Protein AF-M1Z2T7-F1 (afdb_monomer_lite)

Sequence (314 aa):
MTTQFADHNGIYLYGMTDPEDLRRYIQQKYAEAEIQYAYEHLLEGAKALAKQEKIPPIQALWKILDRAYEEKAPPLTCQKGCAHCCHTGVMITELEWEEMVNAARRKGIDLNDIIERAGKSMHKVEKTLESGVDPDKVDWYTMVINQPCPFLEEDQSCAVHENRPLDCRTMVAFREVCDSKKLEHAQRGAVIEEAVAPTVIARLQYEQTPKFKRRKFTGSQKLRLIQHWLLVWRQKQKKKEKVIADCASPNRSPHHAPRRHTDFTQDHRTAGPSRRESRGGRSGGRGRTCGRLRHRPGSLLRRLSCAPAARLRT

Foldseek 3Di:
DPPFDQPPLSFKTFQDPDVVVLLVSLPVVDDPVRLVVLLVCLLVQLVVQCVVVVHQSVLSSLVVLVVCCVVPPPDAPDDFLLQQVQQWWDWAFPLLLVVLVVLCVVVVHDVVQLCVLCVVVLVQVVVVVVVVDDPVPDPRGVSRGRRGHSQQDPSRGGVRVSSDGLSVSQFGHHDPCSPPNDSSGGIGGDDSNSVSVQLSSLVSVLVVDPPVCNVVRPSHTDIDTPSVVSVVVVVVVVVVVVVVVVVPDPDDDPPDDDDDDPDDDDDDDDDDDDDDDYDDDYDDDDDDDDDDDDDDDDDDDDDDDDDDDDDDDD

InterPro domains:
  IPR005358 Putative zinc- or iron-chelating domain containing protein [PF03692] (78-173)

pLDDT: mean 74.53, std 23.78, range [24.77, 98.25]

Radius of gyration: 29.35 Å; chains: 1; bounding box: 62×78×85 Å

Structure (mmCIF, N/CA/C/O backbone):
data_AF-M1Z2T7-F1
#
_entry.id   AF-M1Z2T7-F1
#
loop_
_atom_site.group_PDB
_atom_site.id
_atom_site.type_symbol
_atom_site.label_atom_id
_atom_site.label_alt_id
_atom_site.label_comp_id
_atom_site.label_asym_id
_atom_site.label_entity_id
_atom_site.label_seq_id
_atom_site.pdbx_PDB_ins_code
_atom_site.Cartn_x
_atom_site.Cartn_y
_atom_site.Cartn_z
_atom_site.occupancy
_atom_site.B_iso_or_equiv
_atom_site.auth_seq_id
_atom_site.auth_comp_id
_atom_site.auth_asym_id
_atom_site.auth_atom_id
_atom_site.pdbx_PDB_model_num
ATOM 1 N N . MET A 1 1 ? 27.223 -4.140 5.881 1.00 32.03 1 MET A N 1
ATOM 2 C CA . MET A 1 1 ? 27.117 -4.418 4.435 1.00 32.03 1 MET A CA 1
ATOM 3 C C . MET A 1 1 ? 26.191 -5.609 4.289 1.00 32.03 1 MET A C 1
ATOM 5 O O . MET A 1 1 ? 26.643 -6.737 4.412 1.00 32.03 1 MET A O 1
ATOM 9 N N . THR A 1 2 ? 24.887 -5.366 4.185 1.00 41.25 2 THR A N 1
ATOM 10 C CA . THR A 1 2 ? 23.888 -6.432 4.046 1.00 41.25 2 THR A CA 1
ATOM 11 C C . THR A 1 2 ? 23.870 -6.827 2.576 1.00 41.25 2 THR A C 1
ATOM 13 O O . THR A 1 2 ? 23.519 -6.013 1.726 1.00 41.25 2 THR A O 1
ATOM 16 N N . THR A 1 3 ? 24.357 -8.022 2.260 1.00 44.94 3 THR A N 1
ATOM 17 C CA . THR A 1 3 ? 24.441 -8.546 0.895 1.00 44.94 3 THR A CA 1
ATOM 18 C C . THR A 1 3 ? 23.023 -8.733 0.354 1.00 44.94 3 THR A C 1
ATOM 20 O O . THR A 1 3 ? 22.352 -9.712 0.667 1.00 44.94 3 THR A O 1
ATOM 23 N N . GLN A 1 4 ? 22.529 -7.753 -0.400 1.00 59.00 4 GLN A N 1
ATOM 24 C CA . GLN A 1 4 ? 21.242 -7.831 -1.084 1.00 59.00 4 GLN A CA 1
ATOM 25 C C . GLN A 1 4 ? 21.445 -8.675 -2.341 1.00 59.00 4 GLN A C 1
ATOM 27 O O . GLN A 1 4 ? 22.021 -8.212 -3.324 1.00 59.00 4 GLN A O 1
ATOM 32 N N . PHE A 1 5 ? 21.026 -9.938 -2.300 1.00 63.94 5 PHE A N 1
ATOM 33 C CA . PHE A 1 5 ? 21.005 -10.777 -3.492 1.00 63.94 5 PHE A CA 1
ATOM 34 C C . PHE A 1 5 ? 19.813 -10.340 -4.337 1.00 63.94 5 PHE A C 1
ATOM 36 O O . PHE A 1 5 ? 18.674 -10.734 -4.071 1.00 63.94 5 PHE A O 1
ATOM 43 N N . ALA A 1 6 ? 20.079 -9.465 -5.306 1.00 67.88 6 ALA A N 1
ATOM 44 C CA . ALA A 1 6 ? 19.146 -9.250 -6.392 1.00 67.88 6 ALA A CA 1
ATOM 45 C C . ALA A 1 6 ? 19.093 -10.522 -7.258 1.00 67.88 6 ALA A C 1
ATOM 47 O O . ALA A 1 6 ? 20.089 -11.248 -7.353 1.00 67.88 6 ALA A O 1
ATOM 48 N N . ASP A 1 7 ? 17.950 -10.833 -7.868 1.00 66.56 7 ASP A N 1
ATOM 49 C CA . ASP A 1 7 ? 17.896 -11.920 -8.848 1.00 66.56 7 ASP A CA 1
ATOM 50 C C . ASP A 1 7 ? 18.712 -11.583 -10.116 1.00 66.56 7 ASP A C 1
ATOM 52 O O . ASP A 1 7 ? 19.240 -10.483 -10.267 1.00 66.56 7 ASP A O 1
ATOM 56 N N . HIS A 1 8 ? 18.836 -12.537 -11.044 1.00 64.56 8 HIS A N 1
ATOM 57 C CA . HIS A 1 8 ? 19.627 -12.361 -12.272 1.00 64.56 8 HIS A CA 1
ATOM 58 C C . HIS A 1 8 ? 19.150 -11.193 -13.152 1.00 64.56 8 HIS A C 1
ATOM 60 O O . HIS A 1 8 ? 19.949 -10.630 -13.895 1.00 64.56 8 HIS A O 1
ATOM 66 N N . ASN A 1 9 ? 17.875 -10.808 -13.037 1.00 66.00 9 ASN A N 1
ATOM 67 C CA . ASN A 1 9 ? 17.297 -9.662 -13.739 1.00 66.00 9 ASN A CA 1
ATOM 68 C C . ASN A 1 9 ? 17.392 -8.359 -12.929 1.00 66.00 9 ASN A C 1
ATOM 70 O O . ASN A 1 9 ? 16.991 -7.296 -13.402 1.00 66.00 9 ASN A O 1
ATOM 74 N N . GLY A 1 10 ? 17.887 -8.426 -11.691 1.00 68.81 10 GLY A N 1
ATOM 75 C CA . GLY A 1 10 ? 17.928 -7.308 -10.761 1.00 68.81 10 GLY A CA 1
ATOM 76 C C . GLY A 1 10 ? 16.544 -6.813 -10.335 1.00 68.81 10 GLY A C 1
ATOM 77 O O . GLY A 1 10 ? 16.423 -5.680 -9.889 1.00 68.81 10 GLY A O 1
ATOM 78 N N . ILE A 1 11 ? 15.477 -7.584 -10.526 1.00 71.12 11 ILE A N 1
ATOM 79 C CA . ILE A 1 11 ? 14.089 -7.189 -10.258 1.00 71.12 11 ILE A CA 1
ATOM 80 C C . ILE A 1 11 ? 13.715 -7.460 -8.804 1.00 71.12 11 ILE A C 1
ATOM 82 O O . ILE A 1 11 ? 12.993 -6.653 -8.223 1.00 71.12 11 ILE A O 1
ATOM 86 N N . TYR A 1 12 ? 14.205 -8.549 -8.208 1.00 71.50 12 TYR A N 1
ATOM 87 C CA . TYR A 1 12 ? 13.778 -8.958 -6.867 1.00 71.50 12 TYR A CA 1
ATOM 88 C C . TYR A 1 12 ? 14.860 -8.842 -5.827 1.00 71.50 12 TYR A C 1
ATOM 90 O O . TYR A 1 12 ? 15.979 -9.286 -6.048 1.00 71.50 12 TYR A O 1
ATOM 98 N N . LEU A 1 13 ? 14.479 -8.333 -4.660 1.00 71.44 13 LEU A N 1
ATOM 99 C CA . LEU A 1 13 ? 15.359 -8.180 -3.511 1.00 71.44 13 LEU A CA 1
ATOM 100 C C . LEU A 1 13 ? 14.988 -9.200 -2.439 1.00 71.44 13 LEU A C 1
ATOM 102 O O . LEU A 1 13 ? 13.893 -9.153 -1.870 1.00 71.44 13 LEU A O 1
ATOM 106 N N . TYR A 1 14 ? 15.901 -10.136 -2.171 1.00 64.81 14 TYR A N 1
ATOM 107 C CA . TYR A 1 14 ? 15.692 -11.165 -1.157 1.00 64.81 14 TYR A CA 1
ATOM 108 C C . TYR A 1 14 ? 15.844 -10.605 0.262 1.00 64.81 14 TYR A C 1
ATOM 110 O O . TYR A 1 14 ? 16.860 -9.985 0.578 1.00 64.81 14 TYR A O 1
ATOM 118 N N . GLY A 1 15 ? 14.853 -10.856 1.125 1.00 58.59 15 GLY A N 1
ATOM 119 C CA . GLY A 1 15 ? 14.934 -10.549 2.558 1.00 58.59 15 GLY A CA 1
ATOM 120 C C . GLY A 1 15 ? 15.018 -9.056 2.894 1.00 58.59 15 GLY A C 1
ATOM 121 O O . GLY A 1 15 ? 15.423 -8.701 3.999 1.00 58.59 15 GLY A O 1
ATOM 122 N N . MET A 1 16 ? 14.663 -8.169 1.959 1.00 68.62 16 MET A N 1
ATOM 123 C CA . MET A 1 16 ? 14.710 -6.728 2.181 1.00 68.62 16 MET A CA 1
ATOM 124 C C . MET A 1 16 ? 13.448 -6.238 2.890 1.00 68.62 16 MET A C 1
ATOM 126 O O . MET A 1 16 ? 12.401 -6.049 2.272 1.00 68.62 16 MET A O 1
ATOM 130 N N . THR A 1 17 ? 13.572 -5.996 4.190 1.00 61.31 17 THR A N 1
ATOM 131 C CA . THR A 1 17 ? 12.505 -5.428 5.024 1.00 61.31 17 THR A CA 1
ATOM 132 C C . THR A 1 17 ? 12.739 -3.959 5.378 1.00 61.31 17 THR A C 1
ATOM 134 O O . THR A 1 17 ? 11.779 -3.264 5.703 1.00 61.31 17 THR A O 1
ATOM 137 N N . ASP A 1 18 ? 13.979 -3.466 5.272 1.00 67.00 18 ASP A N 1
ATOM 138 C CA . ASP A 1 18 ? 14.337 -2.081 5.590 1.00 67.00 18 ASP A CA 1
ATOM 139 C C . ASP A 1 18 ? 13.988 -1.113 4.431 1.00 67.00 18 ASP A C 1
ATOM 141 O O . ASP A 1 18 ? 14.477 -1.280 3.306 1.00 67.00 18 ASP A O 1
ATOM 145 N N . PRO A 1 19 ? 13.140 -0.091 4.665 1.00 65.56 19 PRO A N 1
ATOM 146 C CA . PRO A 1 19 ? 12.741 0.859 3.625 1.00 65.56 19 PRO A CA 1
ATOM 147 C C . PRO A 1 19 ? 13.855 1.791 3.122 1.00 65.56 19 PRO A C 1
ATOM 149 O O . PRO A 1 19 ? 13.787 2.247 1.979 1.00 65.56 19 PRO A O 1
ATOM 152 N N . GLU A 1 20 ? 14.862 2.109 3.939 1.00 69.62 20 GLU A N 1
ATOM 153 C CA . GLU A 1 20 ? 15.952 3.014 3.547 1.00 69.62 20 GLU A CA 1
ATOM 154 C C . GLU A 1 20 ? 16.992 2.299 2.685 1.00 69.62 20 GLU A C 1
ATOM 156 O O . GLU A 1 20 ? 17.512 2.870 1.722 1.00 69.62 20 GLU A O 1
ATOM 161 N N . ASP A 1 21 ? 17.233 1.021 2.956 1.00 72.69 21 ASP A N 1
ATOM 162 C CA . ASP A 1 21 ? 18.013 0.159 2.077 1.00 72.69 21 ASP A CA 1
ATOM 163 C C . ASP A 1 21 ? 17.326 -0.033 0.714 1.00 72.69 21 ASP A C 1
ATOM 165 O O . ASP A 1 21 ? 18.003 0.036 -0.316 1.00 72.69 21 ASP A O 1
ATOM 169 N N . LEU A 1 22 ? 15.991 -0.165 0.681 1.00 73.00 22 LEU A N 1
ATOM 170 C CA . LEU A 1 22 ? 15.223 -0.175 -0.572 1.00 73.00 22 LEU A CA 1
ATOM 171 C C . LEU A 1 22 ? 15.353 1.149 -1.331 1.00 73.00 22 LEU A C 1
ATOM 173 O O . LEU A 1 22 ? 15.588 1.151 -2.541 1.00 73.00 22 LEU A O 1
ATOM 177 N N . ARG A 1 23 ? 15.237 2.286 -0.633 1.00 73.44 23 ARG A N 1
ATOM 178 C CA . ARG A 1 23 ? 15.416 3.615 -1.236 1.00 73.44 23 ARG A CA 1
ATOM 179 C C . ARG A 1 23 ? 16.794 3.740 -1.881 1.00 73.44 23 ARG A C 1
ATOM 181 O O . ARG A 1 23 ? 16.890 4.168 -3.030 1.00 73.44 23 ARG A O 1
ATOM 188 N N . ARG A 1 24 ? 17.849 3.354 -1.156 1.00 80.00 24 ARG A N 1
ATOM 189 C CA . ARG A 1 24 ? 19.230 3.411 -1.649 1.00 80.00 24 ARG A CA 1
ATOM 190 C C . ARG A 1 24 ? 19.415 2.526 -2.880 1.00 80.00 24 ARG A C 1
ATOM 192 O O . ARG A 1 24 ? 20.031 2.968 -3.843 1.00 80.00 24 ARG A O 1
ATOM 199 N N . TYR A 1 25 ? 18.847 1.321 -2.868 1.00 79.56 25 TYR A N 1
ATOM 200 C CA . TYR A 1 25 ? 18.883 0.412 -4.011 1.00 79.56 25 TYR A CA 1
ATOM 201 C C . TYR A 1 25 ? 18.218 1.022 -5.255 1.00 79.56 25 TYR A C 1
ATOM 203 O O . TYR A 1 25 ? 18.822 1.065 -6.325 1.00 79.56 25 TYR A O 1
ATOM 211 N N . ILE A 1 26 ? 17.005 1.564 -5.110 1.00 78.00 26 ILE A N 1
ATOM 212 C CA . ILE A 1 26 ? 16.270 2.214 -6.207 1.00 78.00 26 ILE A CA 1
ATOM 213 C C . ILE A 1 26 ? 17.082 3.375 -6.802 1.00 78.00 26 ILE A C 1
ATOM 215 O O . ILE A 1 26 ? 17.181 3.484 -8.021 1.00 78.00 26 ILE A O 1
ATOM 219 N N . GLN A 1 27 ? 17.691 4.214 -5.956 1.00 81.31 27 GLN A N 1
ATOM 220 C CA . GLN A 1 27 ? 18.514 5.353 -6.391 1.00 81.31 27 GLN A CA 1
ATOM 221 C C . GLN A 1 27 ? 19.811 4.939 -7.094 1.00 81.31 27 GLN A C 1
ATOM 223 O O . GLN A 1 27 ? 20.342 5.702 -7.894 1.00 81.31 27 GLN A O 1
ATOM 228 N N . GLN A 1 28 ? 20.340 3.755 -6.788 1.00 84.88 28 GLN A N 1
ATOM 229 C CA . GLN A 1 28 ? 21.488 3.192 -7.499 1.00 84.88 28 GLN A CA 1
ATOM 230 C C . GLN A 1 28 ? 21.085 2.569 -8.839 1.00 84.88 28 GLN A C 1
ATOM 232 O O . GLN A 1 28 ? 21.898 2.532 -9.758 1.00 84.88 28 GLN A O 1
ATOM 237 N N . LYS A 1 29 ? 19.850 2.066 -8.942 1.00 84.19 29 LYS A N 1
ATOM 238 C CA . LYS A 1 29 ? 19.359 1.327 -10.108 1.00 84.19 29 LYS A CA 1
ATOM 239 C C . LYS A 1 29 ? 18.823 2.221 -11.229 1.00 84.19 29 LYS A C 1
ATOM 241 O O . LYS A 1 29 ? 18.977 1.855 -12.388 1.00 84.19 29 LYS A O 1
ATOM 246 N N . TYR A 1 30 ? 18.193 3.348 -10.898 1.00 87.75 30 TYR A N 1
ATOM 247 C CA . TYR A 1 30 ? 17.509 4.207 -11.871 1.00 87.75 30 TYR A CA 1
ATOM 248 C C . TYR A 1 30 ? 18.051 5.636 -11.847 1.00 87.75 30 TYR A C 1
ATOM 250 O O . TYR A 1 30 ? 18.251 6.217 -10.778 1.00 87.75 30 TYR A O 1
ATOM 258 N N . ALA A 1 31 ? 18.237 6.229 -13.026 1.00 90.56 31 ALA A N 1
ATOM 259 C CA . ALA A 1 31 ? 18.600 7.634 -13.147 1.00 90.56 31 ALA A CA 1
ATOM 260 C C . ALA A 1 31 ? 17.428 8.548 -12.751 1.00 90.56 31 ALA A C 1
ATOM 262 O O . ALA A 1 31 ? 16.256 8.213 -12.927 1.00 90.56 31 ALA A O 1
ATOM 263 N N . GLU A 1 32 ? 17.732 9.759 -12.278 1.00 88.62 32 GLU A N 1
ATOM 264 C CA . GLU A 1 32 ? 16.713 10.733 -11.854 1.00 88.62 32 GLU A CA 1
ATOM 265 C C . GLU A 1 32 ? 15.709 11.065 -12.973 1.00 88.62 32 GLU A C 1
ATOM 267 O O . GLU A 1 32 ? 14.509 11.164 -12.723 1.00 88.62 32 GLU A O 1
ATOM 272 N N . ALA A 1 33 ? 16.178 11.156 -14.222 1.00 92.00 33 ALA A N 1
ATOM 273 C CA . ALA A 1 33 ? 15.318 11.384 -15.382 1.00 92.00 33 ALA A CA 1
ATOM 274 C C . ALA A 1 33 ? 14.336 10.224 -15.632 1.00 92.00 33 ALA A C 1
ATOM 276 O O . ALA A 1 33 ? 13.185 10.466 -15.991 1.00 92.00 33 ALA A O 1
ATOM 277 N N . GLU A 1 34 ? 14.761 8.976 -15.408 1.00 91.31 34 GLU A N 1
ATOM 278 C CA . GLU A 1 34 ? 13.896 7.798 -15.545 1.00 91.31 34 GLU A CA 1
ATOM 279 C C . GLU A 1 34 ? 12.828 7.781 -14.450 1.00 91.31 34 GLU A C 1
ATOM 281 O O . GLU A 1 34 ? 11.653 7.543 -14.729 1.00 91.31 34 GLU A O 1
ATOM 286 N N . ILE A 1 35 ? 13.219 8.096 -13.210 1.00 89.81 35 ILE A N 1
ATOM 287 C CA . ILE A 1 35 ? 12.308 8.204 -12.063 1.00 89.81 35 ILE A CA 1
ATOM 288 C C . ILE A 1 35 ? 11.257 9.288 -12.328 1.00 89.81 35 ILE A C 1
ATOM 290 O O . ILE A 1 35 ? 10.062 9.057 -12.130 1.00 89.81 35 ILE A O 1
ATOM 294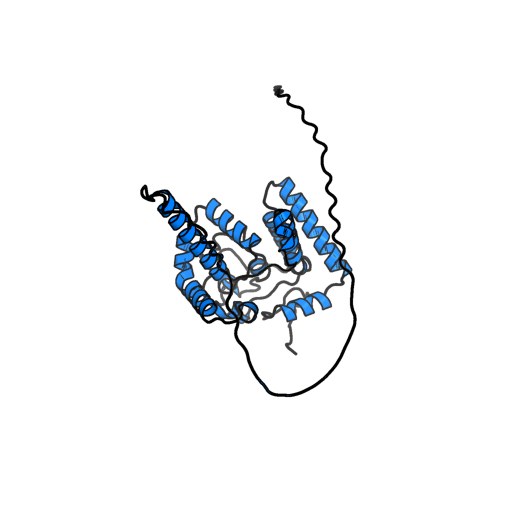 N N . GLN A 1 36 ? 11.684 10.460 -12.803 1.00 92.25 36 GLN A N 1
ATOM 295 C CA . GLN A 1 36 ? 10.778 11.565 -13.101 1.00 92.25 36 GLN A CA 1
ATOM 296 C C . GLN A 1 36 ? 9.808 11.210 -14.234 1.00 92.25 36 GLN A C 1
ATOM 298 O O . GLN A 1 36 ? 8.603 11.426 -14.094 1.00 92.25 36 GLN A O 1
ATOM 303 N N . TYR A 1 37 ? 10.310 10.615 -15.320 1.00 95.25 37 TYR A N 1
ATOM 304 C CA . TYR A 1 37 ? 9.477 10.161 -16.433 1.00 95.25 37 TYR A CA 1
ATOM 305 C C . TYR A 1 37 ? 8.441 9.127 -15.980 1.00 95.25 37 TYR A C 1
ATOM 307 O O . TYR A 1 37 ? 7.254 9.273 -16.277 1.00 95.25 37 TYR A O 1
ATOM 315 N N . ALA A 1 38 ? 8.865 8.112 -15.219 1.00 94.00 38 ALA A N 1
ATOM 316 C CA . ALA A 1 38 ? 7.968 7.090 -14.694 1.00 94.00 38 ALA A CA 1
ATOM 317 C C . ALA A 1 38 ? 6.874 7.721 -13.824 1.00 94.00 38 ALA A C 1
ATOM 319 O O . ALA A 1 38 ? 5.693 7.457 -14.041 1.00 94.00 38 ALA A O 1
ATOM 320 N N . TYR A 1 39 ? 7.243 8.607 -12.893 1.00 95.00 39 TYR A N 1
ATOM 321 C CA . TYR A 1 39 ? 6.289 9.321 -12.043 1.00 95.00 39 TYR A CA 1
ATOM 322 C C . TYR A 1 39 ? 5.227 10.078 -12.858 1.00 95.00 39 TYR A C 1
ATOM 324 O O . TYR A 1 39 ? 4.032 9.930 -12.589 1.00 95.00 39 TYR A O 1
ATOM 332 N N . GLU A 1 40 ? 5.643 10.871 -13.850 1.00 96.25 40 GLU A N 1
ATOM 333 C CA . GLU A 1 40 ? 4.726 11.646 -14.695 1.00 96.25 40 GLU A CA 1
ATOM 334 C C . GLU A 1 40 ? 3.806 10.731 -15.505 1.00 96.25 40 GLU A C 1
ATOM 336 O O . GLU A 1 40 ? 2.587 10.930 -15.523 1.00 96.25 40 GLU A O 1
ATOM 341 N N . HIS A 1 41 ? 4.376 9.689 -16.112 1.00 96.56 41 HIS A N 1
ATOM 342 C CA . HIS A 1 41 ? 3.636 8.728 -16.917 1.00 96.56 41 HIS A CA 1
ATOM 343 C C . HIS A 1 41 ? 2.593 7.962 -16.088 1.00 96.56 41 HIS A C 1
ATOM 345 O O . HIS A 1 41 ? 1.433 7.870 -16.491 1.00 96.56 41 HIS A O 1
ATOM 351 N N . LEU A 1 42 ? 2.961 7.469 -14.901 1.00 96.31 42 LEU A N 1
ATOM 352 C CA . LEU A 1 42 ? 2.040 6.780 -13.990 1.00 96.31 42 LEU A CA 1
ATOM 353 C C . LEU A 1 42 ? 0.939 7.702 -13.478 1.00 96.31 42 LEU A C 1
ATOM 355 O O . LEU A 1 42 ? -0.219 7.290 -13.415 1.00 96.31 42 LEU A O 1
ATOM 359 N N . LEU A 1 43 ? 1.272 8.940 -13.105 1.00 97.44 43 LEU A N 1
ATOM 360 C CA . LEU A 1 43 ? 0.290 9.887 -12.584 1.00 97.44 43 LEU A CA 1
ATOM 361 C C . LEU A 1 43 ? -0.755 10.247 -13.642 1.00 97.44 43 LEU A C 1
ATOM 363 O O . LEU A 1 43 ? -1.958 10.170 -13.377 1.00 97.44 43 LEU A O 1
ATOM 367 N N . GLU A 1 44 ? -0.307 10.648 -14.830 1.00 97.88 44 GLU A N 1
ATOM 368 C CA . GLU A 1 44 ? -1.212 11.056 -15.901 1.00 97.88 44 GLU A CA 1
ATOM 369 C C . GLU A 1 44 ? -1.945 9.852 -16.502 1.00 97.88 44 GLU A C 1
ATOM 371 O O . GLU A 1 44 ? -3.152 9.931 -16.743 1.00 97.88 44 GLU A O 1
ATOM 376 N N . GLY A 1 45 ? -1.277 8.699 -16.616 1.00 97.75 45 GLY A N 1
ATOM 377 C CA . GLY A 1 45 ? -1.896 7.431 -16.996 1.00 97.75 45 GLY A CA 1
ATOM 378 C C . GLY A 1 45 ? -3.011 7.016 -16.035 1.00 97.75 45 GLY A C 1
ATOM 379 O O . GLY A 1 45 ? -4.126 6.724 -16.471 1.00 97.75 45 GLY A O 1
ATOM 380 N N . ALA A 1 46 ? -2.766 7.070 -14.720 1.00 97.81 46 ALA A N 1
ATOM 381 C CA . ALA A 1 46 ? -3.776 6.745 -13.713 1.00 97.81 46 ALA A CA 1
ATOM 382 C C . ALA A 1 46 ? -4.982 7.691 -13.793 1.00 97.81 46 ALA A C 1
ATOM 384 O O . ALA A 1 46 ? -6.126 7.242 -13.728 1.00 97.81 46 ALA A O 1
ATOM 385 N N . LYS A 1 47 ? -4.761 8.997 -13.985 1.00 98.12 47 LYS A N 1
ATOM 386 C CA . LYS A 1 47 ? -5.848 9.978 -14.156 1.00 98.12 47 LYS A CA 1
ATOM 387 C C . LYS A 1 47 ? -6.658 9.735 -15.428 1.00 98.12 47 LYS A C 1
ATOM 389 O O . LYS A 1 47 ? -7.890 9.792 -15.386 1.00 98.12 47 LYS A O 1
ATOM 394 N N . ALA A 1 48 ? -5.984 9.482 -16.548 1.00 98.19 48 ALA A N 1
ATOM 395 C CA . ALA A 1 48 ? -6.628 9.228 -17.830 1.00 98.19 48 ALA A CA 1
ATOM 396 C C . ALA A 1 48 ? -7.487 7.959 -17.767 1.00 98.19 48 ALA A C 1
ATOM 398 O O . ALA A 1 48 ? -8.679 8.008 -18.082 1.00 98.19 48 ALA A O 1
ATOM 399 N N . LEU A 1 49 ? -6.917 6.864 -17.258 1.00 98.12 49 LEU A N 1
ATOM 400 C CA . LEU A 1 49 ? -7.611 5.590 -17.096 1.00 98.12 49 LEU A CA 1
ATOM 401 C C . LEU A 1 49 ? -8.786 5.702 -16.113 1.00 98.12 49 LEU A C 1
ATOM 403 O O . LEU A 1 49 ? -9.879 5.217 -16.397 1.00 98.12 49 LEU A O 1
ATOM 407 N N . ALA A 1 50 ? -8.609 6.415 -14.998 1.00 97.88 50 ALA A N 1
ATOM 408 C CA . ALA A 1 50 ? -9.682 6.673 -14.039 1.00 97.88 50 ALA A CA 1
ATOM 409 C C . ALA A 1 50 ? -10.871 7.402 -14.670 1.00 97.88 50 ALA A C 1
ATOM 411 O O . ALA A 1 50 ? -12.024 7.038 -14.439 1.00 97.88 50 ALA A O 1
ATOM 412 N N . LYS A 1 51 ? -10.600 8.415 -15.503 1.00 97.88 51 LYS A N 1
ATOM 413 C CA . LYS A 1 51 ? -11.637 9.143 -16.242 1.00 97.88 51 LYS A CA 1
ATOM 414 C C . LYS A 1 51 ? -12.335 8.245 -17.264 1.00 97.88 51 LYS A C 1
ATOM 416 O O . LYS A 1 51 ? -13.558 8.305 -17.374 1.00 97.88 51 LYS A O 1
ATOM 421 N N . GLN A 1 52 ? -11.569 7.444 -17.999 1.00 98.25 52 GLN A N 1
ATOM 422 C CA . GLN A 1 52 ? -12.079 6.540 -19.027 1.00 98.25 52 GLN A CA 1
ATOM 423 C C . GLN A 1 52 ? -13.003 5.471 -18.434 1.00 98.25 52 GLN A C 1
ATOM 425 O O . GLN A 1 52 ? -14.123 5.294 -18.907 1.00 98.25 52 GLN A O 1
ATOM 430 N N . GLU A 1 53 ? -12.558 4.792 -17.378 1.00 97.75 53 GLU A N 1
ATOM 431 C CA . GLU A 1 53 ? -13.292 3.681 -16.762 1.00 97.75 53 GLU A CA 1
ATOM 432 C C . GLU A 1 53 ? -14.258 4.122 -15.653 1.00 97.75 53 GLU A C 1
ATOM 434 O O . GLU A 1 53 ? -15.012 3.306 -15.129 1.00 97.75 53 GLU A O 1
ATOM 439 N N . LYS A 1 54 ? -14.267 5.415 -15.302 1.00 97.31 54 LYS A N 1
ATOM 440 C CA . LYS A 1 54 ? -15.078 5.994 -14.216 1.00 97.31 54 LYS A CA 1
ATOM 441 C C . LYS A 1 54 ? -14.817 5.322 -12.862 1.00 97.31 54 LYS A C 1
ATOM 443 O O . LYS A 1 54 ? -15.739 5.096 -12.078 1.00 97.31 54 LYS A O 1
ATOM 448 N N . ILE A 1 55 ? -13.548 5.042 -12.581 1.00 95.44 55 ILE A N 1
ATOM 449 C CA . ILE A 1 55 ? -13.075 4.462 -11.318 1.00 95.44 55 ILE A CA 1
ATOM 450 C C . ILE A 1 55 ? -12.238 5.480 -10.527 1.00 95.44 55 ILE A C 1
ATOM 452 O O . ILE A 1 55 ? -11.754 6.458 -11.099 1.00 95.44 55 ILE A O 1
ATOM 456 N N . PRO A 1 56 ? -12.039 5.285 -9.212 1.00 95.81 56 PRO A N 1
ATOM 457 C CA . PRO A 1 56 ? -11.127 6.115 -8.432 1.00 95.81 56 PRO A CA 1
ATOM 458 C C . PRO A 1 56 ? -9.693 6.099 -9.001 1.00 95.81 56 PRO A C 1
ATOM 460 O O . PRO A 1 56 ? -9.206 5.029 -9.372 1.00 95.81 56 PRO A O 1
ATOM 463 N N . 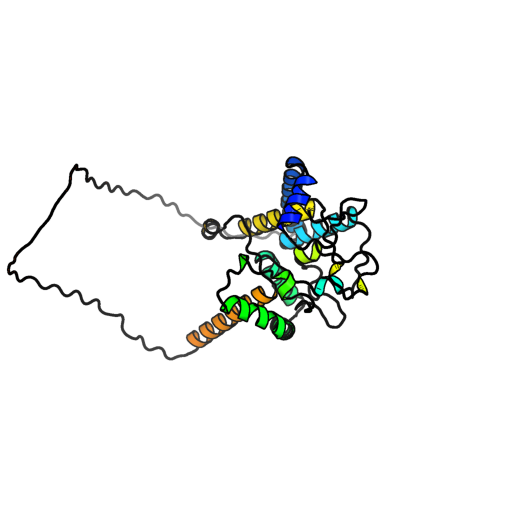PRO A 1 57 ? -8.967 7.238 -9.001 1.00 96.50 57 PRO A N 1
ATOM 464 C CA . PRO A 1 57 ? -7.597 7.319 -9.518 1.00 96.50 57 PRO A CA 1
ATOM 465 C C . PRO A 1 57 ? -6.622 6.292 -8.947 1.00 96.50 57 PRO A C 1
ATOM 467 O O . PRO A 1 57 ? -5.766 5.789 -9.666 1.00 96.50 57 PRO A O 1
ATOM 470 N N . ILE A 1 58 ? -6.766 5.938 -7.671 1.00 96.19 58 ILE A N 1
ATOM 471 C CA . ILE A 1 58 ? -5.904 4.932 -7.054 1.00 96.19 58 ILE A CA 1
ATOM 472 C C . ILE A 1 58 ? -6.183 3.511 -7.567 1.00 96.19 58 ILE A C 1
ATOM 474 O O . ILE A 1 58 ? -5.252 2.729 -7.712 1.00 96.19 58 ILE A O 1
ATOM 478 N N . GLN A 1 59 ? -7.428 3.190 -7.936 1.00 96.06 59 GLN A N 1
ATOM 479 C CA . GLN A 1 59 ? -7.737 1.908 -8.576 1.00 96.06 59 GLN A CA 1
ATOM 480 C C . GLN A 1 59 ? -7.144 1.832 -9.982 1.00 96.06 59 GLN A C 1
ATOM 482 O O . GLN A 1 59 ? -6.619 0.796 -10.377 1.00 96.06 59 GLN A O 1
ATOM 487 N N . ALA A 1 60 ? -7.191 2.938 -10.726 1.00 97.00 60 ALA A N 1
ATOM 488 C CA . ALA A 1 60 ? -6.540 3.027 -12.025 1.00 97.00 60 ALA A CA 1
ATOM 489 C C . ALA A 1 60 ? -5.016 2.875 -11.909 1.00 97.00 60 ALA A C 1
ATOM 491 O O . ALA A 1 60 ? -4.425 2.126 -12.680 1.00 97.00 60 ALA A O 1
ATOM 492 N N . LEU A 1 61 ? -4.393 3.517 -10.911 1.00 96.56 61 LEU A N 1
ATOM 493 C CA . LEU A 1 61 ? -2.974 3.322 -10.608 1.00 96.56 61 LEU A CA 1
ATOM 494 C C . LEU A 1 61 ? -2.662 1.845 -10.351 1.00 96.56 61 LEU A C 1
ATOM 496 O O . LEU A 1 61 ? -1.749 1.308 -10.962 1.00 96.56 61 LEU A O 1
ATOM 500 N N . TRP A 1 62 ? -3.437 1.171 -9.500 1.00 95.25 62 TRP A N 1
ATOM 501 C CA . TRP A 1 62 ? -3.241 -0.252 -9.225 1.00 95.25 62 TRP A CA 1
ATOM 502 C C . TRP A 1 62 ? -3.345 -1.130 -10.472 1.00 95.25 62 TRP A C 1
ATOM 504 O O . TRP A 1 62 ? -2.505 -2.005 -10.643 1.00 95.25 62 TRP A O 1
ATOM 514 N N . LYS A 1 63 ? -4.300 -0.864 -11.372 1.00 94.81 63 LYS A N 1
ATOM 515 C CA . LYS A 1 63 ? -4.392 -1.578 -12.656 1.00 94.81 63 LYS A CA 1
ATOM 516 C C . LYS A 1 63 ? -3.153 -1.377 -13.530 1.00 94.81 63 LYS A C 1
ATOM 518 O O . LYS A 1 63 ? -2.729 -2.309 -14.201 1.00 94.81 63 LYS A O 1
ATOM 523 N N . ILE A 1 64 ? -2.586 -0.170 -13.546 1.00 95.00 64 ILE A N 1
ATOM 524 C CA . ILE A 1 64 ? -1.348 0.117 -14.286 1.00 95.00 64 ILE A CA 1
ATOM 525 C C . ILE A 1 64 ? -0.165 -0.617 -13.647 1.00 95.00 64 ILE A C 1
ATOM 527 O O . ILE A 1 64 ? 0.632 -1.208 -14.366 1.00 95.00 64 ILE A O 1
ATOM 531 N N . LEU A 1 65 ? -0.080 -0.624 -12.313 1.00 92.06 65 LEU A N 1
ATOM 532 C CA . LEU A 1 65 ? 0.956 -1.358 -11.584 1.00 92.06 65 LEU A CA 1
ATOM 533 C C . LEU A 1 65 ? 0.873 -2.866 -11.831 1.00 92.06 65 LEU A C 1
ATOM 535 O O . LEU A 1 65 ? 1.905 -3.482 -12.060 1.00 92.06 65 LEU A O 1
ATOM 539 N N . ASP A 1 66 ? -0.332 -3.444 -11.822 1.00 89.38 66 ASP A N 1
ATOM 540 C CA . ASP A 1 66 ? -0.528 -4.868 -12.112 1.00 89.38 66 ASP A CA 1
ATOM 541 C C . ASP A 1 66 ? -0.052 -5.213 -13.532 1.00 89.38 66 ASP A C 1
ATOM 543 O O . ASP A 1 66 ? 0.722 -6.150 -13.691 1.00 89.38 66 ASP A O 1
ATOM 547 N N . ARG A 1 67 ? -0.403 -4.402 -14.544 1.00 90.12 67 ARG A N 1
ATOM 548 C CA . ARG A 1 67 ? 0.086 -4.590 -15.926 1.00 90.12 67 ARG A CA 1
ATOM 549 C C . ARG A 1 67 ? 1.605 -4.481 -16.027 1.00 90.12 67 ARG A C 1
ATOM 551 O O . ARG A 1 67 ? 2.239 -5.325 -16.645 1.00 90.12 67 ARG A O 1
ATOM 558 N N . ALA A 1 68 ? 2.199 -3.469 -15.395 1.00 87.56 68 ALA A N 1
ATOM 559 C CA . ALA A 1 68 ? 3.650 -3.298 -15.400 1.00 87.56 68 ALA A CA 1
ATOM 560 C C . ALA A 1 68 ? 4.364 -4.490 -14.748 1.00 87.56 68 ALA A C 1
ATOM 562 O O . ALA A 1 68 ? 5.425 -4.904 -15.210 1.00 87.56 68 ALA A O 1
ATOM 563 N N . TYR A 1 69 ? 3.771 -5.062 -13.701 1.00 81.44 69 TYR A N 1
ATOM 564 C CA . TYR A 1 69 ? 4.257 -6.291 -13.090 1.00 81.44 69 TYR A CA 1
ATOM 565 C C . TYR A 1 69 ? 4.137 -7.492 -14.023 1.00 81.44 69 TYR A C 1
ATOM 567 O O . TYR A 1 69 ? 5.105 -8.219 -14.199 1.00 81.44 69 TYR A O 1
ATOM 575 N N . GLU A 1 70 ? 2.975 -7.705 -14.632 1.00 83.06 70 GLU A N 1
ATOM 576 C CA . GLU A 1 70 ? 2.755 -8.815 -15.566 1.00 83.06 70 GLU A CA 1
ATOM 577 C C . GLU A 1 70 ? 3.713 -8.760 -16.768 1.00 83.06 70 GLU A C 1
ATOM 579 O O . GLU A 1 70 ? 4.179 -9.796 -17.234 1.00 83.06 70 GLU A O 1
ATOM 584 N N . GLU A 1 71 ? 4.038 -7.557 -17.248 1.00 85.00 71 GLU A N 1
ATOM 585 C CA . GLU A 1 71 ? 4.932 -7.349 -18.391 1.00 85.00 71 GLU A CA 1
ATOM 586 C C . GLU A 1 71 ? 6.418 -7.492 -18.041 1.00 85.00 71 GLU A C 1
ATOM 588 O O . GLU A 1 71 ? 7.199 -7.996 -18.850 1.00 85.00 71 GLU A O 1
ATOM 593 N N . LYS A 1 72 ? 6.836 -6.998 -16.869 1.00 82.19 72 LYS A N 1
ATOM 594 C CA . LYS A 1 72 ? 8.262 -6.832 -16.539 1.00 82.19 72 LYS A CA 1
ATOM 595 C C . LYS A 1 72 ? 8.786 -7.856 -15.551 1.00 82.19 72 LYS A C 1
ATOM 597 O O . LYS A 1 72 ? 9.995 -8.055 -15.481 1.00 82.19 72 LYS A O 1
ATOM 602 N N . ALA A 1 73 ? 7.914 -8.453 -14.751 1.00 75.12 73 ALA A N 1
ATOM 603 C CA . ALA A 1 73 ? 8.301 -9.328 -13.664 1.00 75.12 73 ALA A CA 1
ATOM 604 C C . ALA A 1 73 ? 8.213 -10.803 -14.109 1.00 75.12 73 ALA A C 1
ATOM 606 O O . ALA A 1 73 ? 7.284 -11.176 -14.827 1.00 75.12 73 ALA A O 1
ATOM 607 N N . PRO A 1 74 ? 9.172 -11.664 -13.716 1.00 71.31 74 PRO A N 1
ATOM 608 C CA . PRO A 1 74 ? 9.071 -13.104 -13.918 1.00 71.31 74 PRO A CA 1
ATOM 609 C C . PRO A 1 74 ? 7.719 -13.694 -13.490 1.00 71.31 74 PRO A C 1
ATOM 611 O O . PRO A 1 74 ? 7.094 -13.166 -12.565 1.00 71.31 74 PRO A O 1
ATOM 614 N N . PRO A 1 75 ? 7.286 -14.817 -14.104 1.00 72.19 75 PRO A N 1
ATOM 615 C CA . PRO A 1 75 ? 6.013 -15.447 -13.782 1.00 72.19 75 PRO A CA 1
ATOM 616 C C . PRO A 1 75 ? 5.841 -15.647 -12.274 1.00 72.19 75 PRO A C 1
ATOM 618 O O . PRO A 1 75 ? 6.632 -16.334 -11.619 1.00 72.19 75 PRO A O 1
ATOM 621 N N . LEU A 1 76 ? 4.799 -15.022 -11.729 1.00 73.19 76 LEU A N 1
ATOM 622 C CA . LEU A 1 76 ? 4.412 -15.189 -10.336 1.00 73.19 76 LEU A CA 1
ATOM 623 C C . LEU A 1 76 ? 3.933 -16.630 -10.131 1.00 73.19 76 LEU A C 1
ATOM 625 O O . LEU A 1 76 ? 3.146 -17.150 -10.916 1.00 73.19 76 LEU A O 1
ATOM 629 N N . THR A 1 77 ? 4.363 -17.262 -9.043 1.00 73.69 77 THR A N 1
ATOM 630 C CA . THR A 1 77 ? 3.772 -18.529 -8.573 1.00 73.69 77 THR A CA 1
ATOM 631 C C . THR A 1 77 ? 2.565 -18.298 -7.671 1.00 73.69 77 THR A C 1
ATOM 633 O O . THR A 1 77 ? 1.838 -19.234 -7.339 1.00 73.69 77 THR A O 1
ATOM 636 N N . CYS A 1 78 ? 2.346 -17.045 -7.266 1.00 73.75 78 CYS A N 1
ATOM 637 C CA . CYS A 1 78 ? 1.175 -16.639 -6.515 1.00 73.75 78 CYS A CA 1
ATOM 638 C C . CYS A 1 78 ? -0.096 -16.910 -7.328 1.00 73.75 78 CYS A C 1
ATOM 640 O O . CYS A 1 78 ? -0.290 -16.370 -8.414 1.00 73.75 78 CYS A O 1
ATOM 642 N N . GLN A 1 79 ? -0.978 -17.716 -6.754 1.00 79.56 79 GLN A N 1
ATOM 643 C CA . GLN A 1 79 ? -2.303 -18.017 -7.279 1.00 79.56 79 GLN A CA 1
ATOM 644 C C . GLN A 1 79 ? -3.347 -17.786 -6.189 1.00 79.56 79 GLN A C 1
ATOM 646 O O . GLN A 1 79 ? -3.008 -17.616 -5.013 1.00 79.56 79 GLN A O 1
ATOM 651 N N . LYS A 1 80 ? -4.634 -17.785 -6.554 1.00 84.94 80 LYS A N 1
ATOM 652 C CA . LYS A 1 80 ? -5.709 -17.730 -5.556 1.00 84.94 80 LYS A CA 1
ATOM 653 C C . LYS A 1 80 ? -5.506 -18.862 -4.536 1.00 84.94 80 LYS A C 1
ATOM 655 O O . LYS A 1 80 ? -5.341 -20.012 -4.926 1.00 84.94 80 LYS A O 1
ATOM 660 N N . GLY A 1 81 ? -5.510 -18.517 -3.249 1.00 84.00 81 GLY A N 1
ATOM 661 C CA . GLY A 1 81 ? -5.207 -19.443 -2.152 1.00 84.00 81 GLY A CA 1
ATOM 662 C C . GLY A 1 81 ? -3.752 -19.398 -1.665 1.00 84.00 81 GLY A C 1
ATOM 663 O O . GLY A 1 81 ? -3.430 -20.011 -0.653 1.00 84.00 81 GLY A O 1
ATOM 664 N N . CYS A 1 82 ? -2.864 -18.645 -2.325 1.00 85.81 82 CYS A N 1
ATOM 665 C CA . CYS A 1 82 ? -1.539 -18.345 -1.787 1.00 85.81 82 CYS A CA 1
ATOM 666 C C . CYS A 1 82 ? -1.629 -17.192 -0.774 1.00 85.81 82 CYS A C 1
ATOM 668 O O . CYS A 1 82 ? -1.827 -16.035 -1.144 1.00 85.81 82 CYS A O 1
ATOM 670 N N . ALA A 1 83 ? -1.443 -17.502 0.511 1.00 87.12 83 ALA A N 1
ATOM 671 C CA . ALA A 1 83 ? -1.488 -16.525 1.604 1.00 87.12 83 ALA A CA 1
ATOM 672 C C . ALA A 1 83 ? -0.105 -16.104 2.123 1.00 87.12 83 ALA A C 1
ATOM 674 O O . ALA A 1 83 ? -0.021 -15.443 3.154 1.00 87.12 83 ALA A O 1
ATOM 675 N N . HIS A 1 84 ? 0.986 -16.445 1.427 1.00 82.56 84 HIS A N 1
ATOM 676 C CA . HIS A 1 84 ? 2.350 -16.237 1.928 1.00 82.56 84 HIS A CA 1
ATOM 677 C C . HIS A 1 84 ? 2.609 -14.788 2.387 1.00 82.56 84 HIS A C 1
ATOM 679 O O . HIS A 1 84 ? 2.983 -14.565 3.534 1.00 82.56 84 HIS A O 1
ATOM 685 N N . CYS A 1 85 ? 2.319 -13.782 1.550 1.00 81.44 85 CYS A N 1
ATOM 686 C CA . CYS A 1 85 ? 2.473 -12.370 1.932 1.00 81.44 85 CYS A CA 1
ATOM 687 C C . CYS A 1 85 ? 1.367 -11.854 2.873 1.00 81.44 85 CYS A C 1
ATOM 689 O O . CYS A 1 85 ? 1.528 -10.812 3.500 1.00 81.44 85 CYS A O 1
ATOM 691 N N . CYS A 1 86 ? 0.263 -12.588 3.044 1.00 88.31 86 CYS A N 1
ATOM 692 C CA . CYS A 1 86 ? -0.834 -12.198 3.933 1.00 88.31 86 CYS A CA 1
ATOM 693 C C . CYS A 1 86 ? -0.503 -12.388 5.421 1.00 88.31 86 CYS A C 1
ATOM 695 O O . CYS A 1 86 ? -1.354 -12.109 6.259 1.00 88.31 86 CYS A O 1
ATOM 697 N N . HIS A 1 87 ? 0.709 -12.837 5.759 1.00 86.62 87 HIS A N 1
ATOM 698 C CA . HIS A 1 87 ? 1.195 -12.970 7.133 1.00 86.62 87 HIS A CA 1
ATOM 699 C C . HIS A 1 87 ? 2.274 -11.938 7.509 1.00 86.62 87 HIS A C 1
ATOM 701 O O . HIS A 1 87 ? 2.910 -12.062 8.560 1.00 86.62 87 HIS A O 1
ATOM 707 N N . THR A 1 88 ? 2.501 -10.920 6.673 1.00 82.31 88 THR A N 1
ATOM 708 C CA . THR A 1 88 ? 3.395 -9.795 6.987 1.00 82.31 88 THR A CA 1
ATOM 709 C C . THR A 1 88 ? 2.620 -8.605 7.548 1.00 82.31 88 THR A C 1
ATOM 711 O O . THR A 1 88 ? 1.408 -8.474 7.365 1.00 82.31 88 THR A O 1
ATOM 714 N N . GLY A 1 89 ? 3.324 -7.685 8.213 1.00 85.56 89 GLY A N 1
ATOM 715 C CA . GLY A 1 89 ? 2.777 -6.348 8.430 1.00 85.56 89 GLY A CA 1
ATOM 716 C C . GLY A 1 89 ? 2.559 -5.642 7.099 1.00 85.56 89 GLY A C 1
ATOM 717 O O . GLY A 1 89 ? 3.414 -5.721 6.223 1.00 85.56 89 GLY A O 1
ATOM 718 N N . VAL A 1 90 ? 1.403 -4.993 6.958 1.00 89.44 90 VAL A N 1
ATOM 719 C CA . VAL A 1 90 ? 1.043 -4.228 5.761 1.00 89.44 90 VAL A CA 1
ATOM 720 C C . VAL A 1 90 ? 0.807 -2.784 6.170 1.00 89.44 90 VAL A C 1
ATOM 722 O O . VAL A 1 90 ? -0.125 -2.492 6.932 1.00 89.44 90 VAL A O 1
ATOM 725 N N . MET A 1 91 ? 1.660 -1.888 5.683 1.00 90.00 91 MET A N 1
ATOM 726 C CA . MET A 1 91 ? 1.595 -0.458 5.962 1.00 90.00 91 MET A CA 1
ATOM 727 C C . MET A 1 91 ? 0.999 0.292 4.776 1.00 90.00 91 MET A C 1
ATOM 729 O O . MET A 1 91 ? 1.500 0.215 3.661 1.00 90.00 91 MET A O 1
ATOM 733 N N . ILE A 1 92 ? -0.065 1.054 5.022 1.00 93.56 92 ILE A N 1
ATOM 734 C CA . ILE A 1 92 ? -0.835 1.703 3.956 1.00 93.56 92 ILE A CA 1
ATOM 735 C C . ILE A 1 92 ? -1.131 3.162 4.277 1.00 93.56 92 ILE A C 1
ATOM 737 O O . ILE A 1 92 ? -1.196 3.569 5.446 1.00 93.56 92 ILE A O 1
ATOM 741 N N . THR A 1 93 ? -1.336 3.945 3.226 1.00 93.56 93 THR A N 1
ATOM 742 C CA . THR A 1 93 ? -1.781 5.340 3.301 1.00 93.56 93 THR A CA 1
ATOM 743 C C . THR A 1 93 ? -3.269 5.444 3.655 1.00 93.56 93 THR A C 1
ATOM 745 O O . THR A 1 93 ? -4.024 4.475 3.572 1.00 93.56 93 THR A O 1
ATOM 748 N N . GLU A 1 94 ? -3.721 6.647 4.030 1.00 92.56 94 GLU A N 1
ATOM 749 C CA . GLU A 1 94 ? -5.151 6.906 4.265 1.00 92.56 94 GLU A CA 1
ATOM 750 C C . GLU A 1 94 ? -5.979 6.681 2.991 1.00 92.56 94 GLU A C 1
ATOM 752 O O . GLU A 1 94 ? -7.049 6.084 3.060 1.00 92.56 94 GLU A O 1
ATOM 757 N N . LEU A 1 95 ? -5.462 7.103 1.829 1.00 93.81 95 LEU A N 1
ATOM 758 C CA . LEU A 1 95 ? -6.150 6.948 0.546 1.00 93.81 95 LEU A CA 1
ATOM 759 C C . LEU A 1 95 ? -6.358 5.470 0.173 1.00 93.81 95 LEU A C 1
ATOM 761 O O . LEU A 1 95 ? -7.434 5.090 -0.284 1.00 93.81 95 LEU A O 1
ATOM 765 N N . GLU A 1 96 ? -5.344 4.631 0.388 1.00 96.62 96 GLU A N 1
ATOM 766 C CA . GLU A 1 96 ? -5.451 3.184 0.165 1.00 96.62 96 GLU A CA 1
ATOM 767 C C . GLU A 1 96 ? -6.444 2.540 1.130 1.00 96.62 96 GLU A C 1
ATOM 769 O O . GLU A 1 96 ? -7.296 1.759 0.706 1.00 96.62 96 GLU A O 1
ATOM 774 N N . TRP A 1 97 ? -6.376 2.905 2.414 1.00 96.38 97 TRP A N 1
ATOM 775 C CA . TRP A 1 97 ? -7.304 2.413 3.428 1.00 96.38 97 TRP A CA 1
ATOM 776 C C . TRP A 1 97 ? -8.762 2.727 3.079 1.00 96.38 97 TRP A C 1
ATOM 778 O O . TRP A 1 97 ? -9.620 1.846 3.153 1.00 96.38 97 TRP A O 1
ATOM 788 N N . GLU A 1 98 ? -9.055 3.967 2.680 1.00 95.12 98 GLU A N 1
ATOM 789 C CA . GLU A 1 98 ? -10.406 4.373 2.291 1.00 95.12 98 GLU A CA 1
ATOM 790 C C . GLU A 1 98 ? -10.936 3.528 1.126 1.00 95.12 98 GLU A C 1
ATOM 792 O O . GLU A 1 98 ? -12.077 3.058 1.180 1.00 95.12 98 GLU A O 1
ATOM 797 N N . GLU A 1 99 ? -10.108 3.257 0.115 1.00 96.00 99 GLU A N 1
ATOM 798 C CA . GLU A 1 99 ? -10.521 2.413 -1.005 1.00 96.00 99 GLU A CA 1
ATOM 799 C C . GLU A 1 99 ? -10.653 0.931 -0.654 1.00 96.00 99 GLU A C 1
ATOM 801 O O . GLU A 1 99 ? -11.588 0.293 -1.144 1.00 96.00 99 GLU A O 1
ATOM 806 N N . MET A 1 100 ? -9.809 0.386 0.227 1.00 96.50 100 MET A N 1
ATOM 807 C CA . MET A 1 100 ? -9.988 -0.973 0.753 1.00 96.50 100 MET A CA 1
ATOM 808 C C . MET A 1 100 ? -11.326 -1.110 1.489 1.00 96.50 100 MET A C 1
ATOM 810 O O . MET A 1 100 ? -12.079 -2.054 1.251 1.00 96.50 100 MET A O 1
ATOM 814 N N . VAL A 1 101 ? -11.674 -0.136 2.335 1.00 95.88 101 VAL A N 1
ATOM 815 C CA . VAL A 1 101 ? -12.961 -0.101 3.046 1.00 95.88 101 VAL A CA 1
ATOM 816 C C . VAL A 1 101 ? -14.137 0.031 2.076 1.00 95.88 101 VAL A C 1
ATOM 818 O O . VAL A 1 101 ? -15.149 -0.654 2.234 1.00 95.88 101 VAL A O 1
ATOM 821 N N . ASN A 1 102 ? -14.028 0.888 1.059 1.00 95.62 102 ASN A N 1
ATOM 822 C CA . ASN A 1 102 ? -15.064 1.033 0.035 1.00 95.62 102 ASN A CA 1
ATOM 823 C C . ASN A 1 102 ? -15.239 -0.256 -0.780 1.00 95.62 102 ASN A C 1
ATOM 825 O O . ASN A 1 102 ? -16.364 -0.626 -1.115 1.00 95.62 102 ASN A O 1
ATOM 829 N N . ALA A 1 103 ? -14.147 -0.956 -1.093 1.00 95.56 103 ALA A N 1
ATOM 830 C CA . ALA A 1 103 ? -14.183 -2.258 -1.749 1.00 95.56 103 ALA A CA 1
ATOM 831 C C . ALA A 1 103 ? -14.872 -3.316 -0.881 1.00 95.56 103 ALA A C 1
ATOM 833 O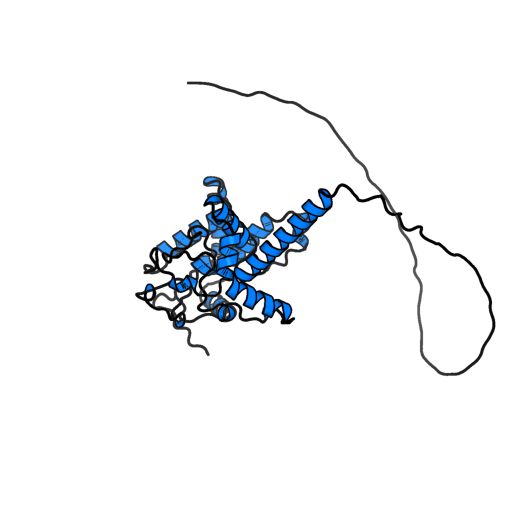 O . ALA A 1 103 ? -15.797 -3.968 -1.362 1.00 95.56 103 ALA A O 1
ATOM 834 N N . ALA A 1 104 ? -14.503 -3.414 0.399 1.00 95.75 104 ALA A N 1
ATOM 835 C CA . ALA A 1 104 ? -15.132 -4.331 1.347 1.00 95.75 104 ALA A CA 1
ATOM 836 C C . ALA A 1 104 ? -16.651 -4.100 1.430 1.00 95.75 104 ALA A C 1
ATOM 838 O O . ALA A 1 104 ? -17.440 -5.024 1.247 1.00 95.75 104 ALA A O 1
ATOM 839 N N . ARG A 1 105 ? -17.071 -2.836 1.566 1.00 95.44 105 ARG A N 1
ATOM 840 C CA . ARG A 1 105 ? -18.493 -2.451 1.584 1.00 95.44 105 ARG A CA 1
ATOM 841 C C . ARG A 1 105 ? -19.235 -2.821 0.305 1.00 95.44 105 ARG A C 1
ATOM 843 O O . ARG A 1 105 ? -20.354 -3.312 0.385 1.00 95.44 105 ARG A O 1
ATOM 850 N N . ARG A 1 106 ? -18.634 -2.599 -0.872 1.00 95.25 106 ARG A N 1
ATOM 851 C CA . ARG A 1 106 ? -19.233 -2.989 -2.165 1.00 95.25 106 ARG A CA 1
ATOM 852 C C . ARG A 1 106 ? -19.444 -4.500 -2.273 1.00 95.25 106 ARG A C 1
ATOM 854 O O . ARG A 1 106 ? -20.390 -4.916 -2.928 1.00 95.25 106 ARG A O 1
ATOM 861 N N . LYS A 1 107 ? -18.590 -5.295 -1.624 1.00 95.38 107 LYS A N 1
ATOM 862 C CA . LYS A 1 107 ? -18.702 -6.758 -1.543 1.00 95.38 107 LYS A CA 1
ATOM 863 C C . LYS A 1 107 ? -19.611 -7.243 -0.402 1.00 95.38 107 LYS A C 1
ATOM 865 O O . LYS A 1 107 ? -19.746 -8.445 -0.222 1.00 95.38 107 LYS A O 1
ATOM 870 N N . GLY A 1 108 ? -20.231 -6.337 0.361 1.00 96.00 108 GLY A N 1
ATOM 871 C CA . GLY A 1 108 ? -21.096 -6.692 1.489 1.00 96.00 108 GLY A CA 1
ATOM 872 C C . GLY A 1 108 ? -20.350 -7.200 2.727 1.00 96.00 108 GLY A C 1
ATOM 873 O O . GLY A 1 108 ? -20.970 -7.809 3.588 1.00 96.00 108 GLY A O 1
ATOM 874 N N . ILE A 1 109 ? -19.041 -6.954 2.827 1.00 95.00 109 ILE A N 1
ATOM 875 C CA . ILE A 1 109 ? -18.220 -7.373 3.969 1.00 95.00 109 ILE A CA 1
ATOM 876 C C . ILE A 1 109 ? -18.410 -6.377 5.117 1.00 95.00 109 ILE A C 1
ATOM 878 O O . ILE A 1 109 ? -18.178 -5.172 4.935 1.00 95.00 109 ILE A O 1
ATOM 882 N N . ASP A 1 110 ? -18.785 -6.867 6.302 1.00 93.62 110 ASP A N 1
ATOM 883 C CA . ASP A 1 110 ? -18.815 -6.048 7.514 1.00 93.62 110 ASP A CA 1
ATOM 884 C C . ASP A 1 110 ? -17.390 -5.858 8.059 1.00 93.62 110 ASP A C 1
ATOM 886 O O . ASP A 1 110 ? -16.622 -6.797 8.264 1.00 93.62 110 ASP A O 1
ATOM 890 N N . LEU A 1 111 ? -17.018 -4.602 8.310 1.00 93.75 111 LEU A N 1
ATOM 891 C CA . LEU A 1 111 ? -15.737 -4.294 8.935 1.00 93.75 111 LEU A CA 1
ATOM 892 C C . LEU A 1 111 ? -15.681 -4.690 10.410 1.00 93.75 111 LEU A C 1
ATOM 894 O O . LEU A 1 111 ? -14.579 -4.801 10.941 1.00 93.75 111 LEU A O 1
ATOM 898 N N . ASN A 1 112 ? -16.815 -4.890 11.080 1.00 93.25 112 ASN A N 1
ATOM 899 C CA . ASN A 1 112 ? -16.808 -5.418 12.442 1.00 93.25 112 ASN A CA 1
ATOM 900 C C . ASN A 1 112 ? -16.256 -6.850 12.476 1.00 93.25 112 ASN A C 1
ATOM 902 O O . ASN A 1 112 ? -15.413 -7.134 13.324 1.00 93.25 112 ASN A O 1
ATOM 906 N N . ASP A 1 113 ? -16.598 -7.685 11.491 1.00 93.88 113 ASP A N 1
ATOM 907 C CA . ASP A 1 113 ? -16.045 -9.040 11.346 1.00 93.88 113 ASP A CA 1
ATOM 908 C C . ASP A 1 113 ? -14.530 -8.992 11.088 1.00 93.88 113 ASP A C 1
ATOM 910 O O . ASP A 1 113 ? -13.749 -9.769 11.639 1.00 93.88 113 ASP A O 1
ATOM 914 N N . ILE A 1 114 ? -14.077 -8.025 10.279 1.00 95.31 114 ILE A N 1
ATOM 915 C CA . ILE A 1 114 ? -12.646 -7.765 10.045 1.00 95.31 114 ILE A CA 1
ATOM 916 C C . ILE A 1 114 ? -11.942 -7.360 11.352 1.00 95.31 114 ILE A C 1
ATOM 918 O O . ILE A 1 114 ? -10.824 -7.800 11.621 1.00 95.31 114 ILE A O 1
ATOM 922 N N . ILE A 1 115 ? -12.578 -6.526 12.182 1.00 94.50 115 ILE A N 1
ATOM 923 C CA . ILE A 1 115 ? -12.045 -6.105 13.488 1.00 94.50 115 ILE A CA 1
ATOM 924 C C . ILE A 1 115 ? -11.956 -7.280 14.454 1.00 94.50 115 ILE A C 1
ATOM 926 O O . ILE A 1 115 ? -10.962 -7.392 15.173 1.00 94.50 115 ILE A O 1
ATOM 930 N N . GLU A 1 116 ? -12.969 -8.142 14.479 1.0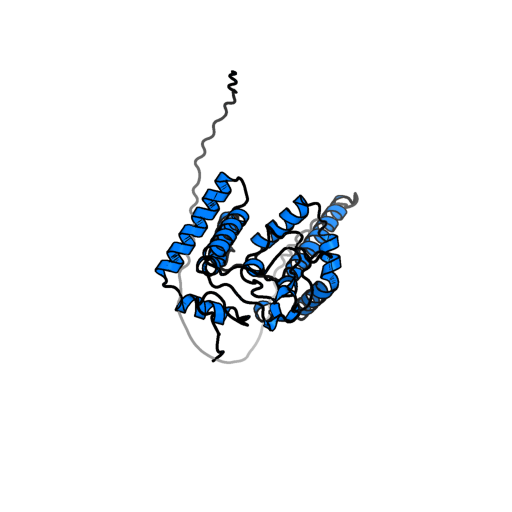0 93.31 116 GLU A N 1
ATOM 931 C CA . GLU A 1 116 ? -12.983 -9.334 15.320 1.00 93.31 116 GLU A CA 1
ATOM 932 C C . GLU A 1 116 ? -11.830 -10.271 14.947 1.00 93.31 116 GLU A C 1
ATOM 934 O O . GLU A 1 116 ? -10.998 -10.588 15.805 1.00 93.31 116 GLU A O 1
ATOM 939 N N . ARG A 1 117 ? -11.685 -10.593 13.652 1.00 91.06 117 ARG A N 1
ATOM 940 C CA . ARG A 1 117 ? -10.541 -11.359 13.123 1.00 91.06 117 ARG A CA 1
ATOM 941 C C . ARG A 1 117 ? -9.200 -10.731 13.503 1.00 91.06 117 ARG A C 1
ATOM 943 O O . ARG A 1 117 ? -8.259 -11.424 13.893 1.00 91.06 117 ARG A O 1
ATOM 950 N N . ALA A 1 118 ? -9.110 -9.405 13.439 1.00 93.94 118 ALA A N 1
ATOM 951 C CA . ALA A 1 118 ? -7.893 -8.668 13.748 1.00 93.94 118 ALA A CA 1
ATOM 952 C C . ALA A 1 118 ? -7.605 -8.519 15.251 1.00 93.94 118 ALA A C 1
ATOM 954 O O . ALA A 1 118 ? -6.519 -8.041 15.592 1.00 93.94 118 ALA A O 1
ATOM 955 N N . GLY A 1 119 ? -8.518 -8.915 16.148 1.00 93.81 119 GLY A N 1
ATOM 956 C CA . GLY A 1 119 ? -8.528 -8.534 17.564 1.00 93.81 119 GLY A CA 1
ATOM 957 C C . GLY A 1 119 ? -7.184 -8.684 18.285 1.00 93.81 119 GLY A C 1
ATOM 958 O O . GLY A 1 119 ? -6.723 -7.740 18.928 1.00 93.81 119 GLY A O 1
ATOM 959 N N . LYS A 1 120 ? -6.493 -9.821 18.115 1.00 92.56 120 LYS A N 1
ATOM 960 C CA . LYS A 1 120 ? -5.161 -10.057 18.714 1.00 92.56 120 LYS A CA 1
ATOM 961 C C . LYS A 1 120 ? -4.105 -9.071 18.202 1.00 92.56 120 LYS A C 1
ATOM 963 O O . LYS A 1 120 ? -3.375 -8.472 18.991 1.00 92.56 120 LYS A O 1
ATOM 968 N N . SER A 1 121 ? -4.029 -8.897 16.884 1.00 93.31 121 SER A N 1
ATOM 969 C CA . SER A 1 121 ? -3.058 -8.002 16.241 1.00 93.31 121 SER A CA 1
ATOM 970 C C . SER A 1 121 ? -3.368 -6.524 16.514 1.00 93.31 121 SER A C 1
ATOM 972 O O . SER A 1 121 ? -2.457 -5.746 16.790 1.00 93.31 121 SER A O 1
ATOM 974 N N . MET A 1 122 ? -4.651 -6.146 16.546 1.00 94.88 122 MET A N 1
ATOM 975 C CA . MET A 1 122 ? -5.102 -4.809 16.933 1.00 94.88 122 MET A CA 1
ATOM 976 C C . MET A 1 122 ? -4.759 -4.489 18.383 1.00 94.88 122 MET A C 1
ATOM 978 O O . MET A 1 122 ? -4.263 -3.401 18.645 1.00 94.88 122 MET A O 1
ATOM 982 N N . HIS A 1 123 ? -4.968 -5.428 19.308 1.00 94.38 123 HIS A N 1
ATOM 983 C CA . HIS A 1 123 ? -4.620 -5.247 20.720 1.00 94.38 123 HIS A CA 1
ATOM 984 C C . HIS A 1 123 ? -3.121 -5.008 20.922 1.00 94.38 123 HIS A C 1
ATOM 986 O O . HIS A 1 123 ? -2.726 -4.163 21.723 1.00 94.38 123 HIS A O 1
ATOM 992 N N . LYS A 1 124 ? -2.271 -5.717 20.165 1.00 93.31 124 LYS A N 1
ATOM 993 C CA . LYS A 1 124 ? -0.817 -5.505 20.192 1.00 93.31 124 LYS A CA 1
ATOM 994 C C . LYS A 1 124 ? -0.457 -4.084 19.754 1.00 93.31 124 LYS A C 1
ATOM 996 O O . LYS A 1 124 ? 0.286 -3.406 20.456 1.00 93.31 124 LYS A O 1
ATOM 1001 N N . VAL A 1 125 ? -1.035 -3.626 18.642 1.00 93.31 125 VAL A N 1
ATOM 1002 C CA . VAL A 1 125 ? -0.835 -2.262 18.131 1.00 93.31 125 VAL A CA 1
ATOM 1003 C C . VAL A 1 125 ? -1.361 -1.212 19.113 1.00 93.31 125 VAL A C 1
ATOM 1005 O O . VAL A 1 125 ? -0.665 -0.240 19.384 1.00 93.31 125 VAL A O 1
ATOM 1008 N N . GLU A 1 126 ? -2.554 -1.414 19.676 1.00 94.62 126 GLU A N 1
ATOM 1009 C CA . GLU A 1 126 ? -3.177 -0.512 20.654 1.00 94.62 126 GLU A CA 1
ATOM 1010 C C . GLU A 1 126 ? -2.280 -0.338 21.885 1.00 94.62 126 GLU A C 1
ATOM 1012 O O . GLU A 1 126 ? -1.895 0.787 22.198 1.00 94.62 126 GLU A O 1
ATOM 1017 N N . LYS A 1 127 ? -1.818 -1.442 22.489 1.00 94.88 127 LYS A N 1
ATOM 1018 C CA . LYS A 1 127 ? -0.891 -1.405 23.630 1.00 94.88 127 LYS A CA 1
ATOM 1019 C C . LYS A 1 127 ? 0.422 -0.691 23.327 1.00 94.88 127 LYS A C 1
ATOM 1021 O O . LYS A 1 127 ? 0.939 0.019 24.186 1.00 94.88 127 LYS A O 1
ATOM 1026 N N . THR A 1 128 ? 0.988 -0.888 22.137 1.00 92.69 128 THR A N 1
ATOM 1027 C CA . THR A 1 128 ? 2.219 -0.185 21.762 1.00 92.69 128 THR A CA 1
ATOM 1028 C C . THR A 1 128 ? 1.978 1.314 21.615 1.00 92.69 128 THR A C 1
ATOM 1030 O O . THR A 1 128 ? 2.776 2.106 22.098 1.00 92.69 128 THR A O 1
ATOM 1033 N N . LEU A 1 129 ? 0.866 1.729 21.007 1.00 91.62 129 LEU A N 1
ATOM 1034 C CA . LEU A 1 129 ? 0.531 3.152 20.904 1.00 91.62 129 LEU A CA 1
ATOM 1035 C C . LEU A 1 129 ? 0.288 3.788 22.285 1.00 91.62 129 LEU A C 1
ATOM 1037 O O . LEU A 1 129 ? 0.667 4.936 22.508 1.00 91.62 129 LEU A O 1
ATOM 1041 N N . GLU A 1 130 ? -0.302 3.044 23.221 1.00 93.62 130 GLU A N 1
ATOM 1042 C CA . GLU A 1 130 ? -0.540 3.487 24.602 1.00 93.62 130 GLU A CA 1
ATOM 1043 C C . GLU A 1 130 ? 0.740 3.591 25.441 1.00 93.62 130 GLU A C 1
ATOM 1045 O O . GLU A 1 130 ? 0.782 4.377 26.387 1.00 93.62 130 GLU A O 1
ATOM 1050 N N . SER A 1 131 ? 1.806 2.862 25.094 1.00 92.94 131 SER A N 1
ATOM 1051 C CA . SER A 1 131 ? 3.067 2.896 25.845 1.00 92.94 131 SER A CA 1
ATOM 1052 C C . SER A 1 131 ? 3.860 4.196 25.661 1.00 92.94 131 SER A C 1
ATOM 1054 O O . SER A 1 131 ? 4.926 4.347 26.255 1.00 92.94 131 SER A O 1
ATOM 1056 N N . GLY A 1 132 ? 3.389 5.114 24.809 1.00 88.50 132 GLY A N 1
ATOM 1057 C CA . GLY A 1 132 ? 4.037 6.400 24.544 1.00 88.50 132 GLY A CA 1
ATOM 1058 C C . GLY A 1 132 ? 5.313 6.309 23.704 1.00 88.50 132 GLY A C 1
ATOM 1059 O O . GLY A 1 132 ? 6.039 7.297 23.607 1.00 88.50 132 GLY A O 1
ATOM 1060 N N . VAL A 1 133 ? 5.598 5.148 23.098 1.00 89.31 133 VAL A N 1
ATOM 1061 C CA . VAL A 1 133 ? 6.706 5.024 22.142 1.00 89.31 133 VAL A CA 1
ATOM 1062 C C . VAL A 1 133 ? 6.418 5.885 20.917 1.00 89.31 133 VAL A C 1
ATOM 1064 O O . VAL A 1 133 ? 5.271 6.015 20.491 1.00 89.31 133 VAL A O 1
ATOM 1067 N N . ASP A 1 134 ? 7.469 6.464 20.345 1.00 85.62 134 ASP A N 1
ATOM 1068 C CA . ASP A 1 134 ? 7.381 7.156 19.065 1.00 85.62 134 ASP A CA 1
ATOM 1069 C C . ASP A 1 134 ? 6.964 6.157 17.968 1.00 85.62 134 ASP A C 1
ATOM 1071 O O . ASP A 1 134 ? 7.744 5.246 17.666 1.00 85.62 134 ASP A O 1
ATOM 1075 N N . PRO A 1 135 ? 5.763 6.291 17.368 1.00 84.62 135 PRO A N 1
ATOM 1076 C CA . PRO A 1 135 ? 5.279 5.361 16.353 1.00 84.62 135 PRO A CA 1
ATOM 1077 C C . PRO A 1 135 ? 6.202 5.254 15.140 1.00 84.62 135 PRO A C 1
ATOM 1079 O O . PRO A 1 135 ? 6.226 4.205 14.505 1.00 84.62 135 PRO A O 1
ATOM 1082 N N . ASP A 1 136 ? 6.969 6.300 14.829 1.00 81.44 136 ASP A N 1
ATOM 1083 C CA . ASP A 1 136 ? 7.863 6.316 13.668 1.00 81.44 136 ASP A CA 1
ATOM 1084 C C . ASP A 1 136 ? 9.147 5.495 13.914 1.00 81.44 136 ASP A C 1
ATOM 1086 O O . ASP A 1 136 ? 9.883 5.197 12.977 1.00 81.44 136 ASP A O 1
ATOM 1090 N N . LYS A 1 137 ? 9.407 5.083 15.166 1.00 83.81 137 LYS A N 1
ATOM 1091 C CA . LYS A 1 137 ? 10.552 4.238 15.561 1.00 83.81 137 LYS A CA 1
ATOM 1092 C C . LYS A 1 137 ? 10.191 2.771 15.773 1.00 83.81 137 LYS A C 1
ATOM 1094 O O . LYS A 1 137 ? 11.055 1.965 16.111 1.00 83.81 137 LYS A O 1
ATOM 1099 N N . VAL A 1 138 ? 8.916 2.428 15.644 1.00 84.19 138 VAL A N 1
ATOM 1100 C CA . VAL A 1 138 ? 8.440 1.062 15.837 1.00 84.19 138 VAL A CA 1
ATOM 1101 C C . VAL A 1 138 ? 8.600 0.292 14.533 1.00 84.19 138 VAL A C 1
ATOM 1103 O O . VAL A 1 138 ? 8.083 0.703 13.496 1.00 84.19 138 VAL A O 1
ATOM 1106 N N . ASP A 1 139 ? 9.251 -0.869 14.598 1.00 83.12 139 ASP A N 1
ATOM 1107 C CA . ASP A 1 139 ? 9.218 -1.837 13.502 1.00 83.12 139 ASP A CA 1
ATOM 1108 C C . ASP A 1 139 ? 7.848 -2.530 13.465 1.00 83.12 139 ASP A C 1
ATOM 1110 O O . ASP A 1 139 ? 7.596 -3.583 14.063 1.00 83.12 139 ASP A O 1
ATOM 1114 N N . TRP A 1 140 ? 6.924 -1.875 12.771 1.00 82.19 140 TRP A N 1
ATOM 1115 C CA . TRP A 1 140 ? 5.562 -2.348 12.588 1.00 82.19 140 TRP A CA 1
ATOM 1116 C C . TRP A 1 140 ? 5.481 -3.631 11.752 1.00 82.19 140 TRP A C 1
ATOM 1118 O O . TRP A 1 140 ? 4.561 -4.422 11.972 1.00 82.19 140 TRP A O 1
ATOM 1128 N N . TYR A 1 141 ? 6.428 -3.864 10.837 1.00 76.19 141 TYR A N 1
ATOM 1129 C CA . TYR A 1 141 ? 6.452 -5.068 10.003 1.00 76.19 141 TYR A CA 1
ATOM 1130 C C . TYR A 1 141 ? 6.690 -6.310 10.858 1.00 76.19 141 TYR A C 1
ATOM 1132 O O . TYR A 1 141 ? 5.912 -7.265 10.797 1.00 76.19 141 TYR A O 1
ATOM 1140 N N . THR A 1 142 ? 7.705 -6.262 11.722 1.00 77.75 142 THR A N 1
ATOM 1141 C CA . THR A 1 142 ? 8.025 -7.362 12.641 1.00 77.75 142 THR A CA 1
ATOM 1142 C C . THR A 1 142 ? 6.980 -7.500 13.750 1.00 77.75 142 THR A C 1
ATOM 1144 O O . THR A 1 142 ? 6.748 -8.593 14.268 1.00 77.75 142 THR A O 1
ATOM 1147 N N . MET A 1 143 ? 6.280 -6.419 14.112 1.00 83.00 143 MET A N 1
ATOM 1148 C CA . MET A 1 143 ? 5.280 -6.465 15.179 1.00 83.00 143 MET A CA 1
ATOM 1149 C C . MET A 1 143 ? 4.145 -7.455 14.900 1.00 83.00 143 MET A C 1
ATOM 1151 O O . MET A 1 143 ? 3.730 -8.170 15.816 1.00 83.00 143 MET A O 1
ATOM 1155 N N . VAL A 1 144 ? 3.612 -7.478 13.683 1.00 83.56 144 VAL A N 1
ATOM 1156 C CA . VAL A 1 144 ? 2.453 -8.317 13.329 1.00 83.56 144 VAL A CA 1
ATOM 1157 C C . VAL A 1 144 ? 2.828 -9.471 12.399 1.00 83.56 144 VAL A C 1
ATOM 1159 O O . VAL A 1 144 ? 1.950 -10.112 11.832 1.00 83.56 144 VAL A O 1
ATOM 1162 N N . ILE A 1 145 ? 4.123 -9.770 12.279 1.00 81.62 145 ILE A N 1
ATOM 1163 C CA . ILE A 1 145 ? 4.613 -10.901 11.497 1.00 81.62 145 ILE A CA 1
ATOM 1164 C C . ILE A 1 145 ? 3.995 -12.222 11.983 1.00 81.62 145 ILE A C 1
ATOM 1166 O O . ILE A 1 145 ? 3.744 -12.410 13.179 1.00 81.62 145 ILE A O 1
ATOM 1170 N N . ASN A 1 146 ? 3.733 -13.138 11.052 1.00 82.19 146 ASN A N 1
ATOM 1171 C CA . ASN A 1 146 ? 3.047 -14.416 11.273 1.00 82.19 146 ASN A CA 1
ATOM 1172 C C . ASN A 1 146 ? 1.593 -14.298 11.771 1.00 82.19 146 ASN A C 1
ATOM 1174 O O . ASN A 1 146 ? 0.971 -15.318 12.069 1.00 82.19 146 ASN A O 1
ATOM 1178 N N . GLN A 1 147 ? 1.022 -13.093 11.868 1.00 86.81 147 GLN A N 1
ATOM 1179 C CA . GLN A 1 147 ? -0.412 -12.920 12.095 1.00 86.81 147 GLN A CA 1
ATOM 1180 C C . GLN A 1 147 ? -1.118 -12.792 10.743 1.00 86.81 147 GLN A C 1
ATOM 1182 O O . GLN A 1 147 ? -0.629 -12.056 9.888 1.00 86.81 147 GLN A O 1
ATOM 1187 N N . PRO A 1 148 ? -2.247 -13.487 10.525 1.00 90.38 148 PRO A N 1
ATOM 1188 C CA . PRO A 1 148 ? -2.996 -13.341 9.287 1.00 90.38 148 PRO A CA 1
ATOM 1189 C C . PRO A 1 148 ? -3.491 -11.901 9.122 1.00 90.38 148 PRO A C 1
ATOM 1191 O O . PRO A 1 148 ? -3.917 -11.247 10.081 1.00 90.38 148 PRO A O 1
ATOM 1194 N N . CYS A 1 149 ? -3.449 -11.416 7.886 1.00 92.31 149 CYS A N 1
ATOM 1195 C CA . CYS A 1 149 ? -4.055 -10.160 7.489 1.00 92.31 149 CYS A CA 1
ATOM 1196 C C . CYS A 1 149 ? -5.546 -10.176 7.865 1.00 92.31 149 CYS A C 1
ATOM 1198 O O . CYS A 1 149 ? -6.222 -11.174 7.617 1.00 92.31 149 CYS A O 1
ATOM 1200 N N . PRO A 1 150 ? -6.103 -9.072 8.391 1.00 94.81 150 PRO A N 1
ATOM 1201 C CA . PRO A 1 150 ? -7.530 -8.990 8.708 1.00 94.81 150 PRO A CA 1
ATOM 1202 C C . PRO A 1 150 ? -8.474 -9.277 7.530 1.00 94.81 150 PRO A C 1
ATOM 1204 O O . PRO A 1 150 ? -9.616 -9.655 7.753 1.00 94.81 150 PRO A O 1
ATOM 1207 N N . PHE A 1 151 ? -8.005 -9.090 6.291 1.00 95.12 151 PHE A N 1
ATOM 1208 C CA . PHE A 1 151 ? -8.759 -9.347 5.057 1.00 95.12 151 PHE A CA 1
ATOM 1209 C C . PHE A 1 151 ? -8.489 -10.734 4.448 1.00 95.12 151 PHE A C 1
ATOM 1211 O O . PHE A 1 151 ? -8.917 -10.989 3.322 1.00 95.12 151 PHE A O 1
ATOM 1218 N N . LEU A 1 152 ? -7.738 -11.598 5.138 1.00 93.88 152 LEU A N 1
ATOM 1219 C CA . LEU A 1 152 ? -7.516 -12.978 4.716 1.00 93.88 152 LEU A CA 1
ATOM 1220 C C . LEU A 1 152 ? -8.731 -13.827 5.102 1.00 93.88 152 LEU A C 1
ATOM 1222 O O . LEU A 1 152 ? -9.124 -13.870 6.272 1.00 93.88 152 LEU A O 1
ATOM 1226 N N . GLU A 1 153 ? -9.325 -14.475 4.110 1.00 92.50 153 GLU A N 1
ATOM 1227 C CA . GLU A 1 153 ? -10.449 -15.394 4.267 1.00 92.50 153 GLU A CA 1
ATOM 1228 C C . GLU A 1 153 ? -9.966 -16.806 4.637 1.00 92.50 153 GLU A C 1
ATOM 1230 O O . GLU A 1 153 ? -8.780 -17.135 4.536 1.00 92.50 153 GLU A O 1
ATOM 1235 N N . GLU A 1 154 ? -10.892 -17.658 5.081 1.00 90.88 154 GLU A N 1
ATOM 1236 C CA . GLU A 1 154 ? -10.583 -19.031 5.508 1.00 90.88 154 GLU A CA 1
ATOM 1237 C C . GLU A 1 154 ? -9.965 -19.870 4.378 1.00 90.88 154 GLU A C 1
ATOM 1239 O O . GLU A 1 154 ? -9.022 -20.629 4.612 1.00 90.88 154 GLU A O 1
ATOM 1244 N N . ASP A 1 155 ? -10.424 -19.655 3.139 1.00 90.88 155 ASP A N 1
ATOM 1245 C CA . ASP A 1 155 ? -9.921 -20.300 1.918 1.00 90.88 155 ASP A CA 1
ATOM 1246 C C . ASP A 1 155 ? -8.556 -19.759 1.446 1.00 90.88 155 ASP A C 1
ATOM 1248 O O . ASP A 1 155 ? -8.132 -20.038 0.324 1.00 90.88 155 ASP A O 1
ATOM 1252 N N . GLN A 1 156 ? -7.867 -18.978 2.287 1.00 89.94 156 GLN A N 1
ATOM 1253 C CA . GLN A 1 156 ? -6.585 -18.334 1.995 1.00 89.94 156 GLN A CA 1
ATOM 1254 C C . GLN A 1 156 ? -6.654 -17.295 0.860 1.00 89.94 156 GLN A C 1
ATOM 1256 O O . GLN A 1 156 ? -5.620 -16.871 0.336 1.00 89.94 156 GLN A O 1
ATOM 1261 N N . SER A 1 157 ? -7.854 -16.851 0.471 1.00 91.12 157 SER A N 1
ATOM 1262 C CA . SER A 1 157 ? -8.029 -15.764 -0.489 1.00 91.12 157 SER A CA 1
ATOM 1263 C C . SER A 1 157 ? -8.136 -14.397 0.197 1.00 91.12 157 SER A C 1
ATOM 1265 O O . SER A 1 157 ? -8.499 -14.271 1.365 1.00 91.12 157 SER A O 1
ATOM 1267 N N . CYS A 1 158 ? -7.779 -13.335 -0.528 1.00 91.88 158 CYS A N 1
ATOM 1268 C CA . CYS A 1 158 ? -7.915 -11.968 -0.032 1.00 91.88 158 CYS A CA 1
ATOM 1269 C C . CYS A 1 158 ? -9.295 -11.411 -0.393 1.00 91.88 158 CYS A C 1
ATOM 1271 O O . CYS A 1 158 ? -9.640 -11.296 -1.573 1.00 91.88 158 CYS A O 1
ATOM 1273 N N . ALA A 1 159 ? -10.045 -10.965 0.615 1.00 93.31 159 ALA A N 1
ATOM 1274 C CA . ALA A 1 159 ? -11.397 -10.434 0.449 1.00 93.31 159 ALA A CA 1
ATOM 1275 C C . ALA A 1 159 ? -11.456 -9.202 -0.482 1.00 93.31 159 ALA A C 1
ATOM 1277 O O . ALA A 1 159 ? -12.447 -8.948 -1.172 1.00 93.31 159 ALA A O 1
ATOM 1278 N N . VAL A 1 160 ? -10.364 -8.435 -0.545 1.00 94.19 160 VAL A N 1
ATOM 1279 C CA . VAL A 1 160 ? -10.231 -7.195 -1.329 1.00 94.19 160 VAL A CA 1
ATOM 1280 C C . VAL A 1 160 ? -9.060 -7.258 -2.312 1.00 94.19 160 VAL A C 1
ATOM 1282 O O . VAL A 1 160 ? -8.393 -6.252 -2.530 1.00 94.19 160 VAL A O 1
ATOM 1285 N N . HIS A 1 161 ? -8.794 -8.429 -2.903 1.00 91.62 161 HIS A N 1
ATOM 1286 C CA . HIS A 1 161 ? -7.609 -8.658 -3.739 1.00 91.62 161 HIS A CA 1
ATOM 1287 C C . HIS A 1 161 ? -7.398 -7.602 -4.840 1.00 91.62 161 HIS A C 1
ATOM 1289 O O . HIS A 1 161 ? -6.289 -7.087 -4.969 1.00 91.62 161 HIS A O 1
ATOM 1295 N N . GLU A 1 162 ? -8.443 -7.194 -5.571 1.00 91.75 162 GLU A N 1
ATOM 1296 C CA . GLU A 1 162 ? -8.311 -6.175 -6.628 1.00 91.75 162 GLU A CA 1
ATOM 1297 C C . GLU A 1 162 ? -7.938 -4.789 -6.074 1.00 91.75 162 GLU A C 1
ATOM 1299 O O . GLU A 1 162 ? -7.313 -3.978 -6.756 1.00 91.75 162 GLU A O 1
ATOM 1304 N N . ASN A 1 163 ? -8.281 -4.528 -4.811 1.00 94.56 163 ASN A N 1
ATOM 1305 C CA . ASN A 1 163 ? -8.017 -3.290 -4.083 1.00 94.56 163 ASN A CA 1
ATOM 1306 C C . ASN A 1 163 ? -6.870 -3.445 -3.070 1.00 94.56 163 ASN A C 1
ATOM 1308 O O . ASN A 1 163 ? -6.780 -2.661 -2.123 1.00 94.56 163 ASN A O 1
ATOM 1312 N N . ARG A 1 164 ? -5.998 -4.450 -3.247 1.00 92.88 164 ARG A N 1
ATOM 1313 C CA . ARG A 1 164 ? -4.814 -4.627 -2.401 1.00 92.88 164 ARG A CA 1
ATOM 1314 C C . ARG A 1 164 ? -3.904 -3.385 -2.489 1.00 92.88 164 ARG A C 1
ATOM 1316 O O . ARG A 1 164 ? -3.723 -2.840 -3.586 1.00 92.88 164 ARG A O 1
ATOM 1323 N N . PRO A 1 165 ? -3.356 -2.920 -1.356 1.00 93.44 165 PRO A N 1
ATOM 1324 C CA . PRO A 1 165 ? -2.521 -1.723 -1.293 1.00 93.44 165 PRO A CA 1
ATOM 1325 C C . PRO A 1 165 ? -1.166 -1.950 -1.967 1.00 93.44 165 PRO A C 1
ATOM 1327 O O . PRO A 1 165 ? -0.797 -3.086 -2.268 1.00 93.44 165 PRO A O 1
ATOM 1330 N N . LEU A 1 166 ? -0.405 -0.872 -2.163 1.00 91.38 166 LEU A N 1
ATOM 1331 C CA . LEU A 1 166 ? 0.915 -0.907 -2.788 1.00 91.38 166 LEU A CA 1
ATOM 1332 C C . LEU A 1 166 ? 1.865 -1.879 -2.079 1.00 91.38 166 LEU A C 1
ATOM 1334 O O . LEU A 1 166 ? 2.506 -2.680 -2.745 1.00 91.38 166 LEU A O 1
ATOM 1338 N N . ASP A 1 167 ? 1.886 -1.876 -0.746 1.00 87.56 167 ASP A N 1
ATOM 1339 C CA . ASP A 1 167 ? 2.746 -2.761 0.054 1.00 87.56 167 ASP A CA 1
ATOM 1340 C C . ASP A 1 167 ? 2.429 -4.259 -0.168 1.00 87.56 167 ASP A C 1
ATOM 1342 O O . ASP A 1 167 ? 3.307 -5.111 -0.115 1.00 87.56 167 ASP A O 1
ATOM 1346 N N . CYS A 1 168 ? 1.183 -4.606 -0.517 1.00 87.19 168 CYS A N 1
ATOM 1347 C CA . CYS A 1 168 ? 0.820 -5.975 -0.913 1.00 87.19 168 CYS A CA 1
ATOM 1348 C C . CYS A 1 168 ? 1.140 -6.302 -2.378 1.00 87.19 168 CYS A C 1
ATOM 1350 O O . CYS A 1 168 ? 1.103 -7.470 -2.762 1.00 87.19 168 CYS A O 1
ATOM 1352 N N . ARG A 1 169 ? 1.341 -5.292 -3.230 1.00 86.31 169 ARG A N 1
ATOM 1353 C CA . ARG A 1 169 ? 1.716 -5.485 -4.640 1.00 86.31 169 ARG A CA 1
ATOM 1354 C C . ARG A 1 169 ? 3.216 -5.674 -4.772 1.00 86.31 169 ARG A C 1
ATOM 1356 O O . ARG A 1 169 ? 3.627 -6.532 -5.540 1.00 86.31 169 ARG A O 1
ATOM 1363 N N . THR A 1 170 ? 3.974 -4.948 -3.956 1.00 80.75 170 THR A N 1
ATOM 1364 C CA . THR A 1 170 ? 5.433 -5.045 -3.880 1.00 80.75 170 THR A CA 1
ATOM 1365 C C . THR A 1 170 ? 5.890 -6.340 -3.225 1.00 80.75 170 THR A C 1
ATOM 1367 O O . THR A 1 170 ? 6.931 -6.878 -3.592 1.00 80.75 170 THR A O 1
ATOM 1370 N N . MET A 1 171 ? 5.107 -6.869 -2.280 1.00 77.38 171 MET A N 1
ATOM 1371 C CA . MET A 1 171 ? 5.375 -8.133 -1.595 1.00 77.38 171 MET A CA 1
ATOM 1372 C C . MET A 1 171 ? 4.744 -9.301 -2.353 1.00 77.38 171 MET A C 1
ATOM 1374 O O . MET A 1 171 ? 3.547 -9.580 -2.243 1.00 77.38 171 MET A O 1
ATOM 1378 N N . VAL A 1 172 ? 5.571 -10.012 -3.108 1.00 70.50 172 VAL A N 1
ATOM 1379 C CA . VAL A 1 172 ? 5.150 -11.072 -4.030 1.00 70.50 172 VAL A CA 1
ATOM 1380 C C . VAL A 1 172 ? 5.801 -12.403 -3.662 1.00 70.50 172 VAL A C 1
ATOM 1382 O O . VAL A 1 172 ? 6.956 -12.470 -3.240 1.00 70.50 172 VAL A O 1
ATOM 1385 N N . ALA A 1 173 ? 5.023 -13.479 -3.792 1.00 71.38 173 ALA A N 1
ATOM 1386 C CA . ALA A 1 173 ? 5.512 -14.843 -3.658 1.00 71.38 173 ALA A CA 1
ATOM 1387 C C . ALA A 1 173 ? 6.072 -15.309 -5.009 1.00 71.38 173 ALA A C 1
ATOM 1389 O O . ALA A 1 173 ? 5.356 -15.309 -6.012 1.00 71.38 173 ALA A O 1
ATOM 1390 N N . PHE A 1 174 ? 7.341 -15.714 -5.013 1.00 64.69 174 PHE A N 1
ATOM 1391 C CA . PHE A 1 174 ? 8.008 -16.322 -6.164 1.00 64.69 174 PHE A CA 1
ATOM 1392 C C . PHE A 1 174 ? 8.418 -17.742 -5.857 1.00 64.69 174 PHE A C 1
ATOM 1394 O O . PHE A 1 174 ? 8.802 -18.038 -4.729 1.00 64.69 174 PHE A O 1
ATOM 1401 N N . ARG A 1 175 ? 8.474 -18.586 -6.893 1.00 64.00 175 ARG A N 1
ATOM 1402 C CA . ARG A 1 175 ? 8.865 -20.002 -6.767 1.00 64.00 175 ARG A CA 1
ATOM 1403 C C . ARG A 1 175 ? 7.863 -20.759 -5.878 1.00 64.00 175 ARG A C 1
ATOM 1405 O O . ARG A 1 175 ? 6.805 -20.237 -5.538 1.00 64.00 175 ARG A O 1
ATOM 1412 N N . GLU A 1 176 ? 8.159 -21.987 -5.484 1.00 66.75 176 GLU A N 1
ATOM 1413 C CA . GLU A 1 176 ? 7.263 -22.842 -4.678 1.00 66.75 176 GLU A CA 1
ATOM 1414 C C . GLU A 1 176 ? 7.100 -22.366 -3.208 1.00 66.75 176 GLU A C 1
ATOM 1416 O O . GLU A 1 176 ? 6.845 -23.146 -2.298 1.00 66.75 176 GLU A O 1
ATOM 1421 N N . VAL A 1 177 ? 7.247 -21.061 -2.929 1.00 70.88 177 VAL A N 1
ATOM 1422 C CA . VAL A 1 177 ? 7.153 -20.489 -1.572 1.00 70.88 177 VAL A CA 1
ATOM 1423 C C . VAL A 1 177 ? 5.719 -20.320 -1.080 1.00 70.88 177 VAL A C 1
ATOM 1425 O O . VAL A 1 177 ? 5.532 -20.074 0.108 1.00 70.88 177 VAL A O 1
ATOM 1428 N N . CYS A 1 178 ? 4.708 -20.473 -1.945 1.00 74.38 178 CYS A N 1
ATOM 1429 C CA . CYS A 1 178 ? 3.309 -20.479 -1.507 1.00 74.38 178 CYS A CA 1
ATOM 1430 C C . CYS A 1 178 ? 3.030 -21.588 -0.475 1.00 74.38 178 CYS A C 1
ATOM 1432 O O . CYS A 1 178 ? 2.179 -21.394 0.389 1.00 74.38 178 CYS A O 1
ATOM 1434 N N . ASP A 1 179 ? 3.812 -22.674 -0.491 1.00 68.12 179 ASP A N 1
ATOM 1435 C CA . ASP A 1 179 ? 3.732 -23.763 0.491 1.00 68.12 179 ASP A CA 1
ATOM 1436 C C . ASP A 1 179 ? 4.560 -23.492 1.762 1.00 68.12 179 ASP A C 1
ATOM 1438 O O . ASP A 1 179 ? 4.430 -24.177 2.781 1.00 68.12 179 ASP A O 1
ATOM 1442 N N . SER A 1 180 ? 5.419 -22.469 1.738 1.00 67.69 180 SER A N 1
ATOM 1443 C CA . SER A 1 180 ? 6.276 -22.105 2.860 1.00 67.69 180 SER A CA 1
ATOM 1444 C C . SER A 1 180 ? 5.562 -21.163 3.821 1.00 67.69 180 SER A C 1
ATOM 1446 O O . SER A 1 180 ? 5.061 -20.105 3.447 1.00 67.69 180 SER A O 1
ATOM 1448 N N . LYS A 1 181 ? 5.608 -21.492 5.114 1.00 59.31 181 LYS A N 1
ATOM 1449 C CA . LYS A 1 181 ? 5.184 -20.591 6.202 1.00 59.31 181 LYS A CA 1
ATOM 1450 C C . LYS A 1 181 ? 6.291 -19.630 6.648 1.00 59.31 181 LYS A C 1
ATOM 1452 O O . LYS A 1 181 ? 6.087 -18.850 7.574 1.00 59.31 181 LYS A O 1
ATOM 1457 N N . LYS A 1 182 ? 7.481 -19.707 6.042 1.00 61.69 182 LYS A N 1
ATOM 1458 C CA . LYS A 1 182 ? 8.642 -18.910 6.444 1.00 61.69 182 LYS A CA 1
ATOM 1459 C C . LYS A 1 182 ? 8.743 -17.635 5.615 1.00 61.69 182 LYS A C 1
ATOM 1461 O O . LYS A 1 182 ? 9.185 -17.671 4.467 1.00 61.69 182 LYS A O 1
ATOM 1466 N N . LEU A 1 183 ? 8.383 -16.514 6.235 1.00 60.12 183 LEU A N 1
ATOM 1467 C CA . LEU A 1 183 ? 8.370 -15.172 5.636 1.00 60.12 183 LEU A CA 1
ATOM 1468 C C . LEU A 1 183 ? 9.758 -14.613 5.281 1.00 60.12 183 LEU A C 1
ATOM 1470 O O . LEU A 1 183 ? 9.845 -13.589 4.613 1.00 60.12 183 LEU A O 1
ATOM 1474 N N . GLU A 1 184 ? 10.838 -15.300 5.664 1.00 52.53 184 GLU A N 1
ATOM 1475 C CA . GLU A 1 184 ? 12.218 -14.996 5.246 1.00 52.53 184 GLU A CA 1
ATOM 1476 C C . GLU A 1 184 ? 12.426 -15.033 3.718 1.00 52.53 184 GLU A C 1
ATOM 1478 O O . GLU A 1 184 ? 13.442 -14.544 3.232 1.00 52.53 184 GLU A O 1
ATOM 1483 N N . HIS A 1 185 ? 11.447 -15.555 2.967 1.00 52.59 185 HIS A N 1
ATOM 1484 C CA . HIS A 1 185 ? 11.454 -15.635 1.505 1.00 52.59 185 HIS A CA 1
ATOM 1485 C C . HIS A 1 185 ? 10.561 -14.599 0.812 1.00 52.59 185 HIS A C 1
ATOM 1487 O O . HIS A 1 185 ? 10.479 -14.625 -0.416 1.00 52.59 185 HIS A O 1
ATOM 1493 N N . ALA A 1 186 ? 9.880 -13.709 1.544 1.00 58.53 186 ALA A N 1
ATOM 1494 C CA . ALA A 1 186 ? 9.082 -12.668 0.906 1.00 58.53 186 ALA A CA 1
ATOM 1495 C C . ALA A 1 186 ? 10.011 -11.727 0.123 1.00 58.53 186 ALA A C 1
ATOM 1497 O O . ALA A 1 186 ? 10.933 -11.130 0.684 1.00 58.53 186 ALA A O 1
ATOM 1498 N N . GLN A 1 187 ? 9.797 -11.639 -1.189 1.00 65.12 187 GLN A N 1
ATOM 1499 C CA . GLN A 1 187 ? 10.614 -10.820 -2.078 1.00 65.12 187 GLN A CA 1
ATOM 1500 C C . GLN A 1 187 ? 9.885 -9.520 -2.384 1.00 65.12 187 GLN A C 1
ATOM 1502 O O . GLN A 1 187 ? 8.665 -9.507 -2.568 1.00 65.12 187 GLN A O 1
ATOM 1507 N N . ARG A 1 188 ? 10.656 -8.434 -2.467 1.00 71.38 188 ARG A N 1
ATOM 1508 C CA . ARG A 1 188 ? 10.160 -7.164 -2.995 1.00 71.38 188 ARG A CA 1
ATOM 1509 C C . ARG A 1 188 ? 10.457 -7.076 -4.480 1.00 71.38 188 ARG A C 1
ATOM 1511 O O . ARG A 1 188 ? 11.611 -7.269 -4.868 1.00 71.38 188 ARG A O 1
ATOM 1518 N N . GLY A 1 189 ? 9.435 -6.795 -5.287 1.00 66.44 189 GLY A N 1
ATOM 1519 C CA . GLY A 1 189 ? 9.660 -6.288 -6.636 1.00 66.44 189 GLY A CA 1
ATOM 1520 C C . GLY A 1 189 ? 10.262 -4.892 -6.570 1.00 66.44 189 GLY A C 1
ATOM 1521 O O . GLY A 1 189 ? 9.964 -4.099 -5.675 1.00 66.44 189 GLY A O 1
ATOM 1522 N N . ALA A 1 190 ? 11.198 -4.633 -7.471 1.00 69.50 190 ALA A N 1
ATOM 1523 C CA . ALA A 1 190 ? 11.820 -3.336 -7.643 1.00 69.50 190 ALA A CA 1
ATOM 1524 C C . ALA A 1 190 ? 11.767 -2.937 -9.122 1.00 69.50 190 ALA A C 1
ATOM 1526 O O . ALA A 1 190 ? 12.810 -2.674 -9.743 1.00 69.50 190 ALA A O 1
ATOM 1527 N N . VAL A 1 191 ? 10.558 -2.898 -9.700 1.00 83.12 191 VAL A N 1
ATOM 1528 C CA . VAL A 1 191 ? 10.338 -2.194 -10.976 1.00 83.12 191 VAL A CA 1
ATOM 1529 C C . VAL A 1 191 ? 10.184 -0.691 -10.727 1.00 83.12 191 VAL A C 1
ATOM 1531 O O . VAL A 1 191 ? 9.799 -0.253 -9.640 1.00 83.12 191 VAL A O 1
ATOM 1534 N N . ILE A 1 192 ? 10.529 0.126 -11.723 1.00 86.62 192 ILE A N 1
ATOM 1535 C CA . ILE A 1 192 ? 10.535 1.587 -11.571 1.00 86.62 192 ILE A CA 1
ATOM 1536 C C . ILE A 1 192 ? 9.143 2.142 -11.239 1.00 86.62 192 ILE A C 1
ATOM 1538 O O . ILE A 1 192 ? 9.026 3.103 -10.480 1.00 86.62 192 ILE A O 1
ATOM 1542 N N . GLU A 1 193 ? 8.082 1.500 -11.734 1.00 90.44 193 GLU A N 1
ATOM 1543 C CA . GLU A 1 193 ? 6.703 1.882 -11.444 1.00 90.44 193 GLU A CA 1
ATOM 1544 C C . GLU A 1 193 ? 6.375 1.818 -9.948 1.00 90.44 193 GLU A C 1
ATOM 1546 O O . GLU A 1 193 ? 5.739 2.721 -9.403 1.00 90.44 193 GLU A O 1
ATOM 1551 N N . GLU A 1 194 ? 6.838 0.774 -9.267 1.00 84.44 194 GLU A N 1
ATOM 1552 C CA . GLU A 1 194 ? 6.632 0.605 -7.830 1.00 84.44 194 GLU A CA 1
ATOM 1553 C C . GLU A 1 194 ? 7.430 1.614 -7.021 1.00 84.44 194 GLU A C 1
ATOM 1555 O O . GLU A 1 194 ? 6.935 2.140 -6.026 1.00 84.44 194 GLU A O 1
ATOM 1560 N N . ALA A 1 195 ? 8.651 1.912 -7.467 1.00 84.25 195 ALA A N 1
ATOM 1561 C CA . ALA A 1 195 ? 9.527 2.868 -6.810 1.00 84.25 195 ALA A CA 1
ATOM 1562 C C . ALA A 1 195 ? 8.894 4.265 -6.728 1.00 84.25 195 ALA A C 1
ATOM 1564 O O . ALA A 1 195 ? 9.031 4.960 -5.718 1.00 84.25 195 ALA A O 1
ATOM 1565 N N . VAL A 1 196 ? 8.173 4.675 -7.775 1.00 90.06 196 VAL A N 1
ATOM 1566 C CA . VAL A 1 196 ? 7.521 5.993 -7.838 1.00 90.06 196 VAL A CA 1
ATOM 1567 C C . VAL A 1 196 ? 6.072 5.983 -7.351 1.00 90.06 196 VAL A C 1
ATOM 1569 O O . VAL A 1 196 ? 5.527 7.047 -7.039 1.00 90.06 196 VAL A O 1
ATOM 1572 N N . ALA A 1 197 ? 5.443 4.810 -7.225 1.00 92.00 197 ALA A N 1
ATOM 1573 C CA . ALA A 1 197 ? 4.048 4.669 -6.812 1.00 92.00 197 ALA A CA 1
ATOM 1574 C C . ALA A 1 197 ? 3.691 5.382 -5.488 1.00 92.00 197 ALA A C 1
ATOM 1576 O O . ALA A 1 197 ? 2.641 6.032 -5.460 1.00 92.00 197 ALA A O 1
ATOM 1577 N N . PRO A 1 198 ? 4.518 5.379 -4.417 1.00 90.50 198 PRO A N 1
ATOM 1578 C CA . PRO A 1 198 ? 4.209 6.124 -3.194 1.00 90.50 198 PRO A CA 1
ATOM 1579 C C . PRO A 1 198 ? 4.039 7.627 -3.448 1.00 90.50 198 PRO A C 1
ATOM 1581 O O . PRO A 1 198 ? 3.139 8.264 -2.894 1.00 90.50 198 PRO A O 1
ATOM 1584 N N . THR A 1 199 ? 4.869 8.195 -4.327 1.00 90.62 199 THR A N 1
ATOM 1585 C CA . THR A 1 199 ? 4.815 9.611 -4.713 1.00 90.62 199 THR A CA 1
ATOM 1586 C C . THR A 1 199 ? 3.570 9.903 -5.547 1.00 90.62 199 THR A C 1
ATOM 1588 O O . THR A 1 199 ? 2.907 10.922 -5.332 1.00 90.62 199 THR A O 1
ATOM 1591 N N . VAL A 1 200 ? 3.189 8.990 -6.447 1.00 94.88 200 VAL A N 1
ATOM 1592 C CA . VAL A 1 200 ? 1.936 9.095 -7.212 1.00 94.88 200 VAL A CA 1
ATOM 1593 C C . VAL A 1 200 ? 0.726 9.060 -6.273 1.00 94.88 200 VAL A C 1
ATOM 1595 O O . VAL A 1 200 ? -0.122 9.948 -6.346 1.00 94.88 200 VAL A O 1
ATOM 1598 N N . ILE A 1 201 ? 0.665 8.114 -5.328 1.00 94.81 201 ILE A N 1
ATOM 1599 C CA . ILE A 1 201 ? -0.406 8.030 -4.315 1.00 94.81 201 ILE A CA 1
ATOM 1600 C C . ILE A 1 201 ? -0.476 9.324 -3.499 1.00 94.81 201 ILE A C 1
ATOM 1602 O O . ILE A 1 201 ? -1.556 9.897 -3.328 1.00 94.81 201 ILE A O 1
ATOM 1606 N N . ALA A 1 202 ? 0.673 9.836 -3.045 1.00 92.44 202 ALA A N 1
ATOM 1607 C CA . ALA A 1 202 ? 0.735 11.094 -2.314 1.00 92.44 202 ALA A CA 1
ATOM 1608 C C . ALA A 1 202 ? 0.162 12.254 -3.139 1.00 92.44 202 ALA A C 1
ATOM 1610 O O . ALA A 1 202 ? -0.615 13.064 -2.619 1.00 92.44 202 ALA A O 1
ATOM 1611 N N . ARG A 1 203 ? 0.490 12.316 -4.434 1.00 94.12 203 ARG A N 1
ATOM 1612 C CA . ARG A 1 203 ? -0.028 13.341 -5.338 1.00 94.12 203 ARG A CA 1
ATOM 1613 C C . ARG A 1 203 ? -1.535 13.217 -5.557 1.00 94.12 203 ARG A C 1
ATOM 1615 O O . ARG A 1 203 ? -2.234 14.229 -5.479 1.00 94.12 203 ARG A O 1
ATOM 1622 N N . LEU A 1 204 ? -2.044 12.005 -5.767 1.00 94.25 204 LEU A N 1
ATOM 1623 C CA . LEU A 1 204 ? -3.480 11.748 -5.898 1.00 94.25 204 LEU A CA 1
ATOM 1624 C C . LEU A 1 204 ? -4.237 12.185 -4.636 1.00 94.25 204 LEU A C 1
ATOM 1626 O O . LEU A 1 204 ? -5.239 12.897 -4.728 1.00 94.25 204 LEU A O 1
ATOM 1630 N N . GLN A 1 205 ? -3.722 11.853 -3.450 1.00 92.06 205 GLN A N 1
ATOM 1631 C CA . GLN A 1 205 ? -4.325 12.267 -2.182 1.00 92.06 205 GLN A CA 1
ATOM 1632 C C . GLN A 1 205 ? -4.290 13.790 -1.991 1.00 92.06 205 GLN A C 1
ATOM 1634 O O . GLN A 1 205 ? -5.265 14.387 -1.524 1.00 92.06 205 GLN A O 1
ATOM 1639 N N . TYR A 1 206 ? -3.193 14.450 -2.372 1.00 91.81 206 TYR A N 1
ATOM 1640 C CA . TYR A 1 206 ? -3.093 15.910 -2.343 1.00 91.81 206 TYR A CA 1
ATOM 1641 C C . TYR A 1 206 ? -4.163 16.574 -3.222 1.00 91.81 206 TYR A C 1
ATOM 1643 O O . TYR A 1 206 ? -4.804 17.548 -2.810 1.00 91.81 206 TYR A O 1
ATOM 1651 N N . GLU A 1 207 ? -4.382 16.046 -4.427 1.00 91.56 207 GLU A N 1
ATOM 1652 C CA . GLU A 1 207 ? -5.368 16.577 -5.367 1.00 91.56 207 GLU A CA 1
ATOM 1653 C C . GLU A 1 207 ? -6.806 16.375 -4.867 1.00 91.56 207 GLU A C 1
ATOM 1655 O O . GLU A 1 207 ? -7.600 17.321 -4.940 1.00 91.56 207 GLU A O 1
ATOM 1660 N N . GLN A 1 208 ? -7.109 15.221 -4.260 1.00 89.00 208 GLN A N 1
ATOM 1661 C CA . GLN A 1 208 ? -8.404 14.940 -3.622 1.00 89.00 208 GLN A CA 1
ATOM 1662 C C . GLN A 1 208 ? -8.640 15.767 -2.348 1.00 89.00 208 GLN A C 1
ATOM 1664 O O . GLN A 1 208 ? -9.778 16.084 -1.994 1.00 89.00 208 GLN A O 1
ATOM 1669 N N . THR A 1 209 ? -7.570 16.175 -1.663 1.00 89.19 209 THR A N 1
ATOM 1670 C CA . THR A 1 209 ? -7.670 16.986 -0.449 1.00 89.19 209 THR A CA 1
ATOM 1671 C C . THR A 1 209 ? -8.225 18.385 -0.773 1.00 89.19 209 THR A C 1
ATOM 1673 O O . THR A 1 209 ? -7.662 19.096 -1.616 1.00 89.19 209 THR A O 1
ATOM 1676 N N . PRO A 1 210 ? -9.279 18.863 -0.074 1.00 91.25 210 PRO A N 1
ATOM 1677 C CA . PRO A 1 210 ? -9.819 20.206 -0.276 1.00 91.25 210 PRO A CA 1
ATOM 1678 C C . PRO A 1 210 ? -8.757 21.297 -0.109 1.00 91.25 210 PRO A C 1
ATOM 1680 O O . PRO A 1 210 ? -7.973 21.256 0.841 1.00 91.25 210 PRO A O 1
ATOM 1683 N N . LYS A 1 211 ? -8.770 22.323 -0.975 1.00 90.56 211 LYS A N 1
ATOM 1684 C CA . LYS A 1 211 ? -7.735 23.382 -1.019 1.00 90.56 211 LYS A CA 1
ATOM 1685 C C . LYS A 1 211 ? -7.398 23.976 0.358 1.00 90.56 211 LYS A C 1
ATOM 1687 O O . LYS A 1 211 ? -6.228 24.134 0.686 1.00 90.56 211 LYS A O 1
ATOM 1692 N N . PHE A 1 212 ? -8.401 24.225 1.204 1.00 90.06 212 PHE A N 1
ATOM 1693 C CA . PHE A 1 212 ? -8.211 24.799 2.545 1.00 90.06 212 PHE A CA 1
ATOM 1694 C C . PHE A 1 212 ? -7.498 23.867 3.549 1.00 90.06 212 PHE A C 1
ATOM 1696 O O . PHE A 1 212 ? -6.967 24.335 4.561 1.00 90.06 212 PHE A O 1
ATOM 1703 N N . LYS A 1 213 ? -7.473 22.553 3.286 1.00 88.19 213 LYS A N 1
ATOM 1704 C CA . LYS A 1 213 ? -6.759 21.544 4.085 1.00 88.19 213 LYS A CA 1
ATOM 1705 C C . LYS A 1 213 ? -5.352 21.253 3.556 1.00 88.19 213 LYS A C 1
ATOM 1707 O O . LYS A 1 213 ? -4.518 20.814 4.341 1.00 88.19 213 LYS A O 1
ATOM 1712 N N . ARG A 1 214 ? -5.055 21.565 2.285 1.00 87.94 214 ARG A N 1
ATOM 1713 C CA . ARG A 1 214 ? -3.760 21.267 1.636 1.00 87.94 214 ARG A CA 1
ATOM 1714 C C . ARG A 1 214 ? -2.550 21.878 2.345 1.00 87.94 214 ARG A C 1
ATOM 1716 O O . ARG A 1 214 ? -1.485 21.286 2.320 1.00 87.94 214 ARG A O 1
ATOM 1723 N N . ARG A 1 215 ? -2.713 22.997 3.061 1.00 85.12 215 ARG A N 1
ATOM 1724 C CA . ARG A 1 215 ? -1.643 23.600 3.887 1.00 85.12 215 ARG A CA 1
ATOM 1725 C C . ARG A 1 215 ? -1.107 22.696 5.008 1.00 85.12 215 ARG A C 1
ATOM 1727 O O . ARG A 1 215 ? -0.070 23.000 5.575 1.00 85.12 215 ARG A O 1
ATOM 1734 N N . LYS A 1 216 ? -1.846 21.646 5.385 1.00 81.31 216 LYS A N 1
ATOM 1735 C CA . LYS A 1 216 ? -1.436 20.662 6.401 1.00 81.31 216 LYS A CA 1
ATOM 1736 C C . LYS A 1 216 ? -0.776 19.423 5.789 1.00 81.31 216 LYS A C 1
ATOM 1738 O O . LYS A 1 216 ? -0.434 18.504 6.521 1.00 81.31 216 LYS A O 1
ATOM 1743 N N . PHE A 1 217 ? -0.669 19.371 4.464 1.00 79.94 217 PHE A N 1
ATOM 1744 C CA . PHE A 1 217 ? -0.068 18.260 3.751 1.00 79.94 217 PHE A CA 1
ATOM 1745 C C . PHE A 1 217 ? 1.454 18.394 3.806 1.00 79.94 217 PHE A C 1
ATOM 1747 O O . PHE A 1 217 ? 1.999 19.390 3.341 1.00 79.94 217 PHE A O 1
ATOM 1754 N N . THR A 1 218 ? 2.131 17.407 4.382 1.00 70.94 218 THR A N 1
ATOM 1755 C CA . THR A 1 218 ? 3.578 17.444 4.650 1.00 70.94 218 THR A CA 1
ATOM 1756 C C . THR A 1 218 ? 4.427 16.888 3.507 1.00 70.94 218 THR A C 1
ATOM 1758 O O . THR A 1 218 ? 5.624 16.705 3.678 1.00 70.94 218 THR A O 1
ATOM 1761 N N . GLY A 1 219 ? 3.836 16.586 2.347 1.00 67.50 219 GLY A N 1
ATOM 1762 C CA . GLY A 1 219 ? 4.542 15.970 1.215 1.00 67.50 219 GLY A CA 1
ATOM 1763 C C . GLY A 1 219 ? 4.721 14.457 1.368 1.00 67.50 219 GLY A C 1
ATOM 1764 O O . GLY A 1 219 ? 4.589 13.732 0.390 1.00 67.50 219 GLY A O 1
ATOM 1765 N N . SER A 1 220 ? 4.928 13.975 2.594 1.00 68.56 220 SER A N 1
ATOM 1766 C CA . SER A 1 220 ? 4.954 12.556 2.953 1.00 68.56 220 SER A CA 1
ATOM 1767 C C . SER A 1 220 ? 3.589 12.062 3.438 1.00 68.56 220 SER A C 1
ATOM 1769 O O . SER A 1 220 ? 2.904 12.734 4.216 1.00 68.56 220 SER A O 1
ATOM 1771 N N . GLN A 1 221 ? 3.193 10.869 2.987 1.00 74.88 221 GLN A N 1
ATOM 1772 C CA . GLN A 1 221 ? 2.016 10.191 3.520 1.00 74.88 221 GLN A CA 1
ATOM 1773 C C . GLN A 1 221 ? 2.339 9.499 4.834 1.00 74.88 221 GLN A C 1
ATOM 1775 O O . GLN A 1 221 ? 3.366 8.838 4.964 1.00 74.88 221 GLN A O 1
ATOM 1780 N N . LYS A 1 222 ? 1.427 9.614 5.802 1.00 83.44 222 LYS A N 1
ATOM 1781 C CA . LYS A 1 222 ? 1.518 8.815 7.022 1.00 83.44 222 LYS A CA 1
ATOM 1782 C C . LYS A 1 222 ? 1.076 7.396 6.707 1.00 83.44 222 LYS A C 1
ATOM 1784 O O . LYS A 1 222 ? -0.117 7.151 6.525 1.00 83.44 222 LYS A O 1
ATOM 1789 N N . LEU A 1 223 ? 2.039 6.488 6.667 1.00 87.69 223 LEU A N 1
ATOM 1790 C CA . LEU A 1 223 ? 1.781 5.061 6.594 1.00 87.69 223 LEU A CA 1
ATOM 1791 C C . LEU A 1 223 ? 1.385 4.544 7.976 1.00 87.69 223 LEU A C 1
ATOM 1793 O O . LEU A 1 223 ? 1.958 4.938 8.992 1.00 87.69 223 LEU A O 1
ATOM 1797 N N . ARG A 1 224 ? 0.388 3.666 8.024 1.00 91.62 224 ARG A N 1
ATOM 1798 C CA . ARG A 1 224 ? 0.024 2.940 9.244 1.00 91.62 224 ARG A CA 1
ATOM 1799 C C . ARG A 1 224 ? -0.292 1.497 8.900 1.00 91.62 224 ARG A C 1
ATOM 1801 O O . ARG A 1 224 ? -0.771 1.222 7.803 1.00 91.62 224 ARG A O 1
ATOM 1808 N N . LEU A 1 225 ? -0.091 0.601 9.862 1.00 93.12 225 LEU A N 1
ATOM 1809 C CA . LEU A 1 225 ? -0.601 -0.763 9.759 1.00 93.12 225 LEU A CA 1
ATOM 1810 C C . LEU A 1 225 ? -2.114 -0.776 9.525 1.00 93.12 225 LEU A C 1
ATOM 1812 O O . LEU A 1 225 ? -2.835 0.045 10.102 1.00 93.12 225 LEU A O 1
ATOM 1816 N N . ILE A 1 226 ? -2.604 -1.768 8.780 1.00 95.31 226 ILE A N 1
ATOM 1817 C CA . ILE A 1 226 ? -4.045 -2.049 8.645 1.00 95.31 226 ILE A CA 1
ATOM 1818 C C . ILE A 1 226 ? -4.727 -2.090 10.023 1.00 95.31 226 ILE A C 1
ATOM 1820 O O . ILE A 1 226 ? -5.770 -1.476 10.229 1.00 95.31 226 ILE A O 1
ATOM 1824 N N . GLN A 1 227 ? -4.104 -2.742 11.003 1.00 95.38 227 GLN A N 1
ATOM 1825 C CA . GLN A 1 227 ? -4.588 -2.839 12.381 1.00 95.38 227 GLN A CA 1
ATOM 1826 C C . GLN A 1 227 ? -4.753 -1.468 13.046 1.00 95.38 227 GLN A C 1
ATOM 1828 O O . GLN A 1 227 ? -5.732 -1.222 13.748 1.00 95.38 227 GLN A O 1
ATOM 1833 N N . HIS A 1 228 ? -3.825 -0.543 12.800 1.00 94.62 228 HIS A N 1
ATOM 1834 C CA . HIS A 1 228 ? -3.933 0.824 13.301 1.00 94.62 228 HIS A CA 1
ATOM 1835 C C . HIS A 1 228 ? -5.092 1.559 12.608 1.00 94.62 228 HIS A C 1
ATOM 1837 O O . HIS A 1 228 ? -5.877 2.245 13.264 1.00 94.62 228 HIS A O 1
ATOM 1843 N N . TRP A 1 229 ? -5.270 1.386 11.299 1.00 95.94 229 TRP A N 1
ATOM 1844 C CA . TRP A 1 229 ? -6.420 1.961 10.601 1.00 95.94 229 TRP A CA 1
ATOM 1845 C C . TRP A 1 229 ? -7.762 1.419 11.106 1.00 95.94 229 TRP A C 1
ATOM 1847 O O . TRP A 1 229 ? -8.697 2.204 11.295 1.00 95.94 229 TRP A O 1
ATOM 1857 N N . LEU A 1 230 ? -7.837 0.126 11.430 1.00 96.19 230 LEU A N 1
ATOM 1858 C CA . LEU A 1 230 ? -8.995 -0.486 12.085 1.00 96.19 230 LEU A CA 1
ATOM 1859 C C . LEU A 1 230 ? -9.278 0.154 13.455 1.00 96.19 230 LEU A C 1
ATOM 1861 O O . LEU A 1 230 ? -10.432 0.471 13.751 1.00 96.19 230 LEU A O 1
ATOM 1865 N N . LEU A 1 231 ? -8.249 0.435 14.268 1.00 95.00 231 LEU A N 1
ATOM 1866 C CA . LEU A 1 231 ? -8.408 1.154 15.543 1.00 95.00 231 LEU A CA 1
ATOM 1867 C C . LEU A 1 231 ? -8.982 2.561 15.332 1.00 95.00 231 LEU A C 1
ATOM 1869 O O . LEU A 1 231 ? -9.955 2.941 15.990 1.00 95.00 231 LEU A O 1
ATOM 1873 N N . VAL A 1 232 ? -8.424 3.321 14.384 1.00 94.25 232 VAL A N 1
ATOM 1874 C CA . VAL A 1 232 ? -8.903 4.672 14.040 1.00 94.25 232 VAL A CA 1
ATOM 1875 C C . VAL A 1 232 ? -10.354 4.627 13.564 1.00 94.25 232 VAL A C 1
ATOM 1877 O O . VAL A 1 232 ? -11.167 5.468 13.956 1.00 94.25 232 VAL A O 1
ATOM 1880 N N . TRP A 1 233 ? -10.701 3.647 12.730 1.00 94.50 233 TRP A N 1
ATOM 1881 C CA . TRP A 1 233 ? -12.064 3.453 12.254 1.00 94.50 233 TRP A CA 1
ATOM 1882 C C . TRP A 1 233 ? -13.022 3.137 13.410 1.00 94.50 233 TRP A C 1
ATOM 1884 O O . TRP A 1 233 ? -14.039 3.819 13.552 1.00 94.50 233 TRP A O 1
ATOM 1894 N N . ARG A 1 234 ? -12.659 2.195 14.294 1.00 94.44 234 ARG A N 1
ATOM 1895 C CA . ARG A 1 234 ? -13.446 1.797 15.476 1.00 94.44 234 ARG A CA 1
ATOM 1896 C C . ARG A 1 234 ? -13.719 2.989 16.392 1.00 94.44 234 ARG A C 1
ATOM 1898 O O . ARG A 1 234 ? -14.847 3.202 16.832 1.00 94.44 234 ARG A O 1
ATOM 1905 N N . GLN A 1 235 ? -12.705 3.815 16.641 1.00 93.00 235 GLN A N 1
ATOM 1906 C CA . GLN A 1 235 ? -12.838 5.036 17.443 1.00 93.00 235 GLN A CA 1
ATOM 1907 C C . GLN A 1 235 ? -13.753 6.077 16.775 1.00 93.00 235 GLN A C 1
ATOM 1909 O O . GLN A 1 235 ? -14.562 6.715 17.455 1.00 93.00 235 GLN A O 1
ATOM 1914 N N . LYS A 1 236 ? -13.667 6.241 15.445 1.00 92.44 236 LYS A N 1
ATOM 1915 C CA . LYS A 1 236 ? -14.565 7.127 14.684 1.00 92.44 236 LYS A CA 1
ATOM 1916 C C . LYS A 1 236 ? -16.028 6.670 14.784 1.00 92.44 236 LYS A C 1
ATOM 1918 O O . LYS A 1 236 ? -16.887 7.534 14.967 1.00 92.44 236 LYS A O 1
ATOM 1923 N N . GLN A 1 237 ? -16.311 5.363 14.719 1.00 90.62 237 GLN A N 1
ATOM 1924 C CA . GLN A 1 237 ? -17.680 4.841 14.871 1.00 90.62 237 GLN A CA 1
ATOM 1925 C C . GLN A 1 237 ? -18.235 5.090 16.274 1.00 90.62 237 GLN A C 1
ATOM 1927 O O . GLN A 1 237 ? -19.273 5.736 16.395 1.00 90.62 237 GLN A O 1
ATOM 1932 N N . LYS A 1 238 ? -17.485 4.741 17.329 1.00 91.56 238 LYS A N 1
ATOM 1933 C CA . LYS A 1 238 ? -17.887 5.013 18.724 1.00 91.56 238 LYS A CA 1
ATOM 1934 C C . LYS A 1 238 ? -18.202 6.491 18.966 1.00 91.56 238 LYS A C 1
ATOM 1936 O O . LYS A 1 238 ? -19.163 6.842 19.646 1.00 91.56 238 LYS A O 1
ATOM 1941 N N . LYS A 1 239 ? -17.402 7.396 18.388 1.00 92.00 239 LYS A N 1
ATOM 1942 C CA . LYS A 1 239 ? -17.657 8.840 18.478 1.00 92.00 239 LYS A CA 1
ATOM 1943 C C . LYS A 1 239 ? -18.941 9.240 17.748 1.00 92.00 239 LYS A C 1
ATOM 1945 O O . LYS A 1 239 ? -19.672 10.087 18.252 1.00 92.00 239 LYS A O 1
ATOM 1950 N N . LYS A 1 240 ? -19.206 8.664 16.573 1.00 90.00 240 LYS A N 1
ATOM 1951 C CA . LYS A 1 240 ? -20.426 8.922 15.797 1.00 90.00 240 LYS A CA 1
ATOM 1952 C C . LYS A 1 240 ? -21.670 8.436 16.544 1.00 90.00 240 LYS A C 1
ATOM 1954 O O . LYS A 1 240 ? -22.624 9.195 16.649 1.00 90.00 240 LYS A O 1
ATOM 1959 N N . GLU A 1 241 ? -21.629 7.233 17.108 1.00 89.31 241 GLU A N 1
ATOM 1960 C CA . GLU A 1 241 ? -22.695 6.670 17.948 1.00 89.31 241 GLU A CA 1
ATOM 1961 C C . GLU A 1 241 ? -22.974 7.551 19.164 1.00 89.31 241 GLU A C 1
ATOM 1963 O O . GLU A 1 241 ? -24.124 7.898 19.414 1.00 89.31 241 GLU A O 1
ATOM 1968 N N . LYS A 1 242 ? -21.923 8.005 19.862 1.00 89.56 242 LYS A N 1
ATOM 1969 C CA . LYS A 1 242 ? -22.063 8.935 20.988 1.00 89.56 242 LYS A CA 1
ATOM 1970 C C . LYS A 1 242 ? -22.739 10.244 20.577 1.00 89.56 242 LYS A C 1
ATOM 1972 O O . LYS A 1 242 ? -23.636 10.700 21.269 1.00 89.56 242 LYS A O 1
ATOM 1977 N N . VAL A 1 243 ? -22.341 10.832 19.446 1.00 89.50 243 VAL A N 1
ATOM 1978 C CA . VAL A 1 243 ? -22.971 12.061 18.929 1.00 89.50 243 VAL A CA 1
ATOM 1979 C C . VAL A 1 243 ? -24.445 11.828 18.592 1.00 89.50 243 VAL A C 1
ATOM 1981 O O . VAL A 1 243 ? -25.276 12.667 18.919 1.00 89.50 243 VAL A O 1
ATOM 1984 N N . ILE A 1 244 ? -24.783 10.694 17.972 1.00 87.44 244 ILE A N 1
ATOM 1985 C CA . ILE A 1 244 ? -26.176 10.341 17.663 1.00 87.44 244 ILE A CA 1
ATOM 1986 C C . ILE A 1 244 ? -26.986 10.177 18.955 1.00 87.44 244 ILE A C 1
ATOM 1988 O O . ILE A 1 244 ? -28.070 10.743 19.057 1.00 87.44 244 ILE A O 1
ATOM 1992 N N . ALA A 1 245 ? -26.448 9.469 19.951 1.00 84.12 245 ALA A N 1
ATOM 1993 C CA . ALA A 1 245 ? -27.088 9.289 21.252 1.00 84.12 245 ALA A CA 1
ATOM 1994 C C . ALA A 1 245 ? -27.284 10.625 21.993 1.00 84.12 245 ALA A C 1
ATOM 1996 O O . ALA A 1 245 ? -28.364 10.886 22.520 1.00 84.12 245 ALA A O 1
ATOM 1997 N N . ASP A 1 246 ? -26.275 11.502 21.972 1.00 85.31 246 ASP A N 1
ATOM 1998 C CA . ASP A 1 246 ? -26.337 12.839 22.572 1.00 85.31 246 ASP A CA 1
ATOM 1999 C C . ASP A 1 246 ? -27.388 13.732 21.879 1.00 85.31 246 ASP A C 1
ATOM 2001 O O . ASP A 1 246 ? -28.037 14.538 22.546 1.00 85.31 246 ASP A O 1
ATOM 2005 N N . CYS A 1 247 ? -27.585 13.590 20.561 1.00 76.44 247 CYS A N 1
ATOM 2006 C CA . CYS A 1 247 ? -28.615 14.308 19.799 1.00 76.44 247 CYS A CA 1
ATOM 2007 C C . CYS A 1 247 ? -30.026 13.713 19.950 1.00 76.44 247 CYS A C 1
ATOM 2009 O O . CYS A 1 247 ? -31.001 14.443 19.799 1.00 76.44 247 CYS A O 1
ATOM 2011 N N . ALA A 1 248 ? -30.142 12.410 20.222 1.00 74.06 248 ALA A N 1
ATOM 2012 C CA . ALA A 1 248 ? -31.419 11.715 20.394 1.00 74.06 248 ALA A CA 1
ATOM 2013 C C . ALA A 1 248 ? -31.996 11.838 21.817 1.00 74.06 248 ALA A C 1
ATOM 2015 O O . ALA A 1 248 ? -33.154 11.486 22.035 1.00 74.06 248 ALA A O 1
ATOM 2016 N N . SER A 1 249 ? -31.216 12.334 22.785 1.00 58.91 249 SER A N 1
ATOM 2017 C CA . SER A 1 249 ? -31.675 12.527 24.162 1.00 58.91 249 SER A CA 1
ATOM 2018 C C . SER A 1 249 ? -32.507 13.820 24.292 1.00 58.91 249 SER A C 1
ATOM 2020 O O . SER A 1 249 ? -31.948 14.907 24.126 1.00 58.91 249 SER A O 1
ATOM 2022 N N . PRO A 1 250 ? -33.818 13.763 24.617 1.00 55.97 250 PRO A N 1
ATOM 2023 C CA . PRO A 1 250 ? -34.712 14.933 24.603 1.00 55.97 250 PRO A CA 1
ATOM 2024 C C . PRO A 1 250 ? -34.474 15.958 25.721 1.00 55.97 250 PRO A C 1
ATOM 2026 O O . PRO A 1 250 ? -35.228 16.920 25.831 1.00 55.97 250 PRO A O 1
ATOM 2029 N N . ASN A 1 251 ? -33.470 15.767 26.580 1.00 57.69 251 ASN A N 1
ATOM 2030 C CA . ASN A 1 251 ? -33.312 16.547 27.803 1.00 57.69 251 ASN A CA 1
ATOM 2031 C C . ASN A 1 251 ? -31.908 17.154 27.916 1.00 57.69 251 ASN A C 1
ATOM 2033 O O . ASN A 1 251 ? -31.027 16.653 28.614 1.00 57.69 251 ASN A O 1
ATOM 2037 N N . ARG A 1 252 ? -31.709 18.300 27.260 1.00 51.00 252 ARG A N 1
ATOM 2038 C CA . ARG A 1 252 ? -30.761 19.312 27.741 1.00 51.00 252 ARG A CA 1
ATOM 2039 C C . ARG A 1 252 ? -31.479 20.647 27.862 1.00 51.00 252 ARG A C 1
ATOM 2041 O O . ARG A 1 252 ? -31.611 21.384 26.890 1.00 51.00 252 ARG A O 1
ATOM 2048 N N . SER A 1 253 ? -31.905 20.956 29.084 1.00 48.19 253 SER A N 1
ATOM 2049 C CA . SER A 1 253 ? -32.222 22.321 29.499 1.00 48.19 253 SER A CA 1
ATOM 2050 C C . SER A 1 253 ? -31.050 23.255 29.161 1.00 48.19 253 SER A C 1
ATOM 2052 O O . SER A 1 253 ? -29.889 22.851 29.312 1.00 48.19 253 SER A O 1
ATOM 2054 N N . PRO A 1 254 ? -31.303 24.500 28.721 1.00 44.25 254 PRO A N 1
ATOM 2055 C CA . PRO A 1 254 ? -30.246 25.454 28.420 1.00 44.25 254 PRO A CA 1
ATOM 2056 C C . PRO A 1 254 ? -29.589 25.906 29.730 1.00 44.25 254 PRO A C 1
ATOM 2058 O O . PRO A 1 254 ? -30.034 26.854 30.372 1.00 44.25 254 PRO A O 1
ATOM 2061 N N . HIS A 1 255 ? -28.533 25.216 30.162 1.00 45.84 255 HIS A N 1
ATOM 2062 C CA . HIS A 1 255 ? -27.731 25.681 31.288 1.00 45.84 255 HIS A CA 1
ATOM 2063 C C . HIS A 1 255 ? -26.933 26.928 30.889 1.00 45.84 255 HIS A C 1
ATOM 2065 O O . HIS A 1 255 ? -26.234 26.960 29.878 1.00 45.84 255 HIS A O 1
ATOM 2071 N N . HIS A 1 256 ? -27.117 27.954 31.719 1.00 41.44 256 HIS A N 1
ATOM 2072 C CA . HIS A 1 256 ? -26.551 29.295 31.703 1.00 41.44 256 HIS A CA 1
ATOM 2073 C C . HIS A 1 256 ? -25.205 29.479 30.989 1.00 41.44 256 HIS A C 1
ATOM 2075 O O . HIS A 1 256 ? -24.190 28.877 31.334 1.00 41.44 256 HIS A O 1
ATOM 2081 N N . ALA A 1 257 ? -25.187 30.455 30.079 1.00 34.66 257 ALA A N 1
ATOM 2082 C CA . ALA A 1 257 ? -23.969 31.131 29.658 1.00 34.66 257 ALA A CA 1
ATOM 2083 C C . ALA A 1 257 ? -23.240 31.722 30.886 1.00 34.66 257 ALA A C 1
ATOM 2085 O O . ALA A 1 257 ? -23.889 32.379 31.708 1.00 34.66 257 ALA A O 1
ATOM 2086 N N . PRO A 1 258 ? -21.914 31.550 31.027 1.00 40.38 258 PRO A N 1
ATOM 2087 C CA . PRO A 1 258 ? -21.181 32.175 32.117 1.00 40.38 258 PRO A CA 1
ATOM 2088 C C . PRO A 1 258 ? -21.164 33.697 31.917 1.00 40.38 258 PRO A C 1
ATOM 2090 O O . PRO A 1 258 ? -20.655 34.206 30.914 1.00 40.38 258 PRO A O 1
ATOM 2093 N N . ARG A 1 259 ? -21.733 34.434 32.881 1.00 36.44 259 ARG A N 1
ATOM 2094 C CA . ARG A 1 259 ? -21.568 35.889 32.989 1.00 36.44 259 ARG A CA 1
ATOM 2095 C C . ARG A 1 259 ? -20.086 36.184 33.221 1.00 36.44 259 ARG A C 1
ATOM 2097 O O . ARG A 1 259 ? -19.487 35.669 34.159 1.00 36.44 259 ARG A O 1
ATOM 2104 N N . ARG A 1 260 ? -19.495 37.021 32.365 1.00 33.34 260 ARG A N 1
ATOM 2105 C CA . ARG A 1 260 ? -18.179 37.620 32.615 1.00 33.34 260 ARG A CA 1
ATOM 2106 C C . ARG A 1 260 ? -18.329 38.586 33.788 1.00 33.34 260 ARG A C 1
ATOM 2108 O O . ARG A 1 260 ? -18.958 39.625 33.622 1.00 33.34 260 ARG A O 1
ATOM 2115 N N . HIS A 1 261 ? -17.767 38.249 34.943 1.00 34.97 261 HIS A N 1
ATOM 2116 C CA . HIS A 1 261 ? -17.478 39.242 35.972 1.00 34.97 261 HIS A CA 1
ATOM 2117 C C . HIS A 1 261 ? -16.239 40.024 35.534 1.00 34.97 261 HIS A C 1
ATOM 2119 O O . HIS A 1 261 ? -15.135 39.489 35.463 1.00 34.97 261 HIS A O 1
ATOM 2125 N N . THR A 1 262 ? -16.450 41.281 35.160 1.00 35.84 262 THR A N 1
ATOM 2126 C CA . THR A 1 262 ? -15.410 42.306 35.131 1.00 35.84 262 THR A CA 1
ATOM 2127 C C . THR A 1 262 ? -15.466 43.014 36.476 1.00 35.84 262 THR A C 1
ATOM 2129 O O . THR A 1 262 ? -16.308 43.892 36.643 1.00 35.84 262 THR A O 1
ATOM 2132 N N . ASP A 1 263 ? -14.611 42.625 37.420 1.00 31.05 263 ASP A N 1
ATOM 2133 C CA . ASP A 1 263 ? -14.423 43.408 38.639 1.00 31.05 263 ASP A CA 1
ATOM 2134 C C . ASP A 1 263 ? -13.270 44.388 38.450 1.00 31.05 263 ASP A C 1
ATOM 2136 O O . ASP A 1 263 ? -12.150 44.049 38.060 1.00 31.05 263 ASP A O 1
ATOM 2140 N N . PHE A 1 264 ? -13.636 45.641 38.673 1.00 31.48 264 PHE A N 1
ATOM 2141 C CA . PHE A 1 264 ? -12.876 46.858 38.515 1.00 31.48 264 PHE A CA 1
ATOM 2142 C C . PHE A 1 264 ? -12.878 47.498 39.900 1.00 31.48 264 PHE A C 1
ATOM 2144 O O . PHE A 1 264 ? -13.892 48.069 40.282 1.00 31.48 264 PHE A O 1
ATOM 2151 N N . THR A 1 265 ? -11.789 47.407 40.663 1.00 34.75 265 THR A N 1
ATOM 2152 C CA . THR A 1 265 ? -11.599 48.256 41.851 1.00 34.75 265 THR A CA 1
ATOM 2153 C C . THR A 1 265 ? -10.127 48.580 42.069 1.00 34.75 265 THR A C 1
ATOM 2155 O O . THR A 1 265 ? -9.252 47.722 41.962 1.00 34.75 265 THR A O 1
ATOM 2158 N N . GLN A 1 266 ? -9.909 49.867 42.325 1.00 33.56 266 GLN A N 1
ATOM 2159 C CA . GLN A 1 266 ? -8.656 50.596 42.469 1.00 33.56 266 GLN A CA 1
ATOM 2160 C C . GLN A 1 266 ? -7.969 50.394 43.830 1.00 33.56 266 GLN A C 1
ATOM 2162 O O . GLN A 1 266 ? -8.627 50.119 44.825 1.00 33.56 266 GLN A O 1
ATOM 2167 N N . ASP A 1 267 ? -6.652 50.633 43.796 1.00 32.03 267 ASP A N 1
ATOM 2168 C CA . ASP A 1 267 ? -5.763 51.270 44.784 1.00 32.03 267 ASP A CA 1
ATOM 2169 C C . ASP A 1 267 ? -5.798 50.871 46.270 1.00 32.03 267 ASP A C 1
ATOM 2171 O O . ASP A 1 267 ? -6.783 51.067 46.962 1.00 32.03 267 ASP A O 1
ATOM 2175 N N . HIS A 1 268 ? -4.614 50.533 46.804 1.00 34.47 268 HIS A N 1
ATOM 2176 C CA . HIS A 1 268 ? -3.965 51.333 47.856 1.00 34.47 268 HIS A CA 1
ATOM 2177 C C . HIS A 1 268 ? -2.446 51.057 47.930 1.00 34.47 268 HIS A C 1
ATOM 2179 O O . HIS A 1 268 ? -1.976 49.925 47.839 1.00 34.47 268 HIS A O 1
ATOM 2185 N N . ARG A 1 269 ? -1.680 52.146 48.074 1.00 32.38 269 ARG A N 1
ATOM 2186 C CA . ARG A 1 269 ? -0.219 52.227 48.277 1.00 32.38 269 ARG A CA 1
ATOM 2187 C C . ARG A 1 269 ? 0.176 51.854 49.713 1.00 32.38 269 ARG A C 1
ATOM 2189 O O . ARG A 1 269 ? -0.564 52.240 50.605 1.00 32.38 269 ARG A O 1
ATOM 2196 N N . THR A 1 270 ? 1.399 51.332 49.916 1.00 33.41 270 THR A N 1
ATOM 2197 C CA . THR A 1 270 ? 2.424 51.867 50.861 1.00 33.41 270 THR A CA 1
ATOM 2198 C C . THR A 1 270 ? 3.802 51.180 50.710 1.00 33.41 270 THR A C 1
ATOM 2200 O O . THR A 1 270 ? 3.883 50.027 50.305 1.00 33.41 270 THR A O 1
ATOM 2203 N N . ALA A 1 271 ? 4.866 51.951 50.998 1.00 30.98 271 ALA A N 1
ATOM 2204 C CA . ALA A 1 271 ? 6.329 51.732 50.887 1.00 30.98 271 ALA A CA 1
ATOM 2205 C C . ALA A 1 271 ? 6.879 50.457 51.585 1.00 30.98 271 ALA A C 1
ATOM 2207 O O . ALA A 1 271 ? 6.278 50.027 52.557 1.00 30.98 271 ALA A O 1
ATOM 2208 N N . GLY A 1 272 ? 7.945 49.752 51.147 1.00 24.77 272 GLY A N 1
ATOM 2209 C CA . GLY A 1 272 ? 9.390 50.099 51.011 1.00 24.77 272 GLY A CA 1
ATOM 2210 C C . GLY A 1 272 ? 10.202 49.529 52.217 1.00 24.77 272 GLY A C 1
ATOM 2211 O O . GLY A 1 272 ? 9.562 49.311 53.241 1.00 24.77 272 GLY A O 1
ATOM 2212 N N . PRO A 1 273 ? 11.553 49.326 52.223 1.00 44.75 273 PRO A N 1
ATOM 2213 C CA . PRO A 1 273 ? 12.565 49.388 51.150 1.00 44.75 273 PRO A CA 1
ATOM 2214 C C . PRO A 1 273 ? 13.708 48.306 51.175 1.00 44.75 273 PRO A C 1
ATOM 2216 O O . PRO A 1 273 ? 13.947 47.621 52.163 1.00 44.75 273 PRO A O 1
ATOM 2219 N N . SER A 1 274 ? 14.544 48.341 50.117 1.00 30.08 274 SER A N 1
ATOM 2220 C CA . SER A 1 274 ? 15.980 47.941 50.029 1.00 30.08 274 SER A CA 1
ATOM 2221 C C . SER A 1 274 ? 16.312 46.429 49.993 1.00 30.08 274 SER A C 1
ATOM 2223 O O . SER A 1 274 ? 15.725 45.653 50.724 1.00 30.08 274 SER A O 1
ATOM 2225 N N . ARG A 1 275 ? 17.243 45.906 49.176 1.00 30.28 275 ARG A N 1
ATOM 2226 C CA . ARG A 1 275 ? 18.601 46.378 48.833 1.00 30.28 275 ARG A CA 1
ATOM 2227 C C . ARG A 1 275 ? 19.143 45.616 47.596 1.00 30.28 275 ARG A C 1
ATOM 2229 O O . ARG A 1 275 ? 18.935 44.416 47.539 1.00 30.28 275 ARG A O 1
ATOM 2236 N N . ARG A 1 276 ? 19.904 46.338 46.744 1.00 30.95 276 ARG A N 1
ATOM 2237 C CA . ARG A 1 276 ? 21.158 45.970 46.008 1.00 30.95 276 ARG A CA 1
ATOM 2238 C C . ARG A 1 276 ? 21.169 44.696 45.128 1.00 30.95 276 ARG A C 1
ATOM 2240 O O . ARG A 1 276 ? 20.622 43.681 45.498 1.00 30.95 276 ARG A O 1
ATOM 2247 N N . GLU A 1 277 ? 21.819 44.611 43.967 1.00 31.17 277 G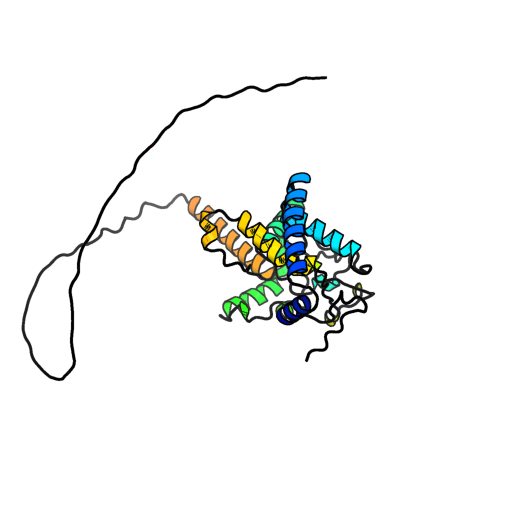LU A N 1
ATOM 2248 C CA . GLU A 1 277 ? 22.831 45.426 43.281 1.00 31.17 277 GLU A CA 1
ATOM 2249 C C . GLU A 1 277 ? 22.885 44.947 41.807 1.00 31.17 277 GLU A C 1
ATOM 2251 O O . GLU A 1 277 ? 22.830 43.756 41.531 1.00 31.17 277 GLU A O 1
ATOM 2256 N N . SER A 1 278 ? 22.834 45.875 40.844 1.00 32.66 278 SER A N 1
ATOM 2257 C CA . SER A 1 278 ? 23.901 46.172 39.860 1.00 32.66 278 SER A CA 1
ATOM 2258 C C . SER A 1 278 ? 23.869 45.358 38.551 1.00 32.66 278 SER A C 1
ATOM 2260 O O . SER A 1 278 ? 24.096 44.160 38.561 1.00 32.66 278 SER A O 1
ATOM 2262 N N . ARG A 1 279 ? 23.500 45.999 37.425 1.00 32.62 279 ARG A N 1
ATOM 2263 C CA . ARG A 1 279 ? 24.381 46.556 36.350 1.00 32.62 279 ARG A CA 1
ATOM 2264 C C . ARG A 1 279 ? 24.536 45.539 35.200 1.00 32.62 279 ARG A C 1
ATOM 2266 O O . ARG A 1 279 ? 24.761 44.378 35.471 1.00 32.62 279 ARG A O 1
ATOM 2273 N N . GLY A 1 280 ? 24.447 45.856 33.908 1.00 30.95 280 GLY A N 1
ATOM 2274 C CA . GLY A 1 280 ? 24.238 47.095 33.144 1.00 30.95 280 GLY A CA 1
ATOM 2275 C C . GLY A 1 280 ? 23.351 46.777 31.922 1.00 30.95 280 GLY A C 1
ATOM 2276 O O . GLY A 1 280 ? 23.096 45.618 31.631 1.00 30.95 280 GLY A O 1
ATOM 2277 N N . GLY A 1 281 ? 22.686 47.729 31.272 1.00 29.36 281 GLY A N 1
ATOM 2278 C CA . GLY A 1 281 ? 23.247 48.796 30.434 1.00 29.36 281 GLY A CA 1
ATOM 2279 C C . GLY A 1 281 ? 22.582 48.646 29.053 1.00 29.36 281 GLY A C 1
ATOM 2280 O O . GLY A 1 281 ? 22.792 47.634 28.405 1.00 29.36 281 GLY A O 1
ATOM 2281 N N . ARG A 1 282 ? 21.526 49.428 28.770 1.00 32.16 282 ARG A N 1
ATOM 2282 C CA . ARG A 1 282 ? 21.487 50.563 27.808 1.00 32.16 282 ARG A CA 1
ATOM 2283 C C . ARG A 1 282 ? 21.741 50.128 26.347 1.00 32.16 282 ARG A C 1
ATOM 2285 O O . ARG A 1 282 ? 22.709 49.447 26.082 1.00 32.16 282 ARG A O 1
ATOM 2292 N N . SER A 1 283 ? 20.971 50.533 25.338 1.00 30.28 283 SER A N 1
ATOM 2293 C CA . SER A 1 283 ? 19.987 51.619 25.234 1.00 30.28 283 SER A CA 1
ATOM 2294 C C . SER A 1 283 ? 19.386 51.662 23.823 1.00 30.28 283 SER A C 1
ATOM 2296 O O . SER A 1 283 ? 20.092 51.378 22.863 1.00 30.28 283 SER A O 1
ATOM 2298 N N . GLY A 1 284 ? 18.158 52.188 23.728 1.00 30.64 284 GLY A N 1
ATOM 2299 C CA . GLY A 1 284 ? 17.618 52.880 22.546 1.00 30.64 284 GLY A CA 1
ATOM 2300 C C . GLY A 1 284 ? 16.732 52.002 21.653 1.00 30.64 284 GLY A C 1
ATOM 2301 O O . GLY A 1 284 ? 17.177 50.980 21.172 1.00 30.64 284 GLY A O 1
ATOM 2302 N N . GLY A 1 285 ? 15.465 52.292 21.368 1.00 27.83 285 GLY A N 1
ATOM 2303 C CA . GLY A 1 285 ? 14.666 53.483 21.617 1.00 27.83 285 GLY A CA 1
ATOM 2304 C C . GLY A 1 285 ? 13.915 53.895 20.347 1.00 27.83 285 GLY A C 1
ATOM 2305 O O . GLY A 1 285 ? 14.542 54.316 19.388 1.00 27.83 285 GLY A O 1
ATOM 2306 N N . ARG A 1 286 ? 12.578 53.906 20.459 1.00 30.34 286 ARG A N 1
ATOM 2307 C CA . ARG A 1 286 ? 11.574 54.644 19.657 1.00 30.34 286 ARG A CA 1
ATOM 2308 C C . ARG A 1 286 ? 11.092 54.025 18.339 1.00 30.34 286 ARG A C 1
ATOM 2310 O O . ARG A 1 286 ? 11.865 53.632 17.484 1.00 30.34 286 ARG A O 1
ATOM 2317 N N . GLY A 1 287 ? 9.765 54.084 18.173 1.00 28.89 287 GLY A N 1
ATOM 2318 C CA . GLY A 1 287 ? 9.099 53.999 16.874 1.00 28.89 287 GLY A CA 1
ATOM 2319 C C . GLY A 1 287 ? 7.758 53.266 16.881 1.00 28.89 287 GLY A C 1
ATOM 2320 O O . GLY A 1 287 ? 7.649 52.198 16.299 1.00 28.89 287 GLY A O 1
ATOM 2321 N N . ARG A 1 288 ? 6.722 53.827 17.521 1.00 31.50 288 ARG A N 1
ATOM 2322 C CA . ARG A 1 288 ? 5.327 53.455 17.222 1.00 31.50 288 ARG A CA 1
ATOM 2323 C C . ARG A 1 288 ? 4.922 54.132 15.914 1.00 31.50 288 ARG A C 1
ATOM 2325 O O . ARG A 1 288 ? 5.044 55.348 15.858 1.00 31.50 288 ARG A O 1
ATOM 2332 N N . THR A 1 289 ? 4.287 53.414 14.993 1.00 30.59 289 THR A N 1
ATOM 2333 C CA . THR A 1 289 ? 3.139 53.942 14.237 1.00 30.59 289 THR A CA 1
ATOM 2334 C C . THR A 1 289 ? 2.197 52.814 13.829 1.00 30.59 289 THR A C 1
ATOM 2336 O O . THR A 1 289 ? 2.588 51.739 13.388 1.00 30.59 289 THR A O 1
ATOM 2339 N N . CYS A 1 290 ? 0.919 53.088 14.057 1.00 25.67 290 CYS A N 1
ATOM 2340 C CA . CYS A 1 290 ? -0.238 52.286 13.711 1.00 25.67 290 CYS A CA 1
ATOM 2341 C C . CYS A 1 290 ? -0.726 52.760 12.334 1.00 25.67 290 CYS A C 1
ATOM 2343 O O . CYS A 1 290 ? -0.859 53.964 12.129 1.00 25.67 290 CYS A O 1
ATOM 2345 N N . GLY A 1 291 ? -1.008 51.842 11.411 1.00 27.58 291 GLY A N 1
ATOM 2346 C CA . GLY A 1 291 ? -1.549 52.154 10.087 1.00 27.58 291 GLY A CA 1
ATOM 2347 C C . GLY A 1 291 ? -2.650 51.172 9.706 1.00 27.58 291 GLY A C 1
ATOM 2348 O O . GLY A 1 291 ? -2.389 50.126 9.123 1.00 27.58 291 GLY A O 1
ATOM 2349 N N . ARG A 1 292 ? -3.896 51.509 10.056 1.00 29.44 292 ARG A N 1
ATOM 2350 C CA . ARG A 1 292 ? -5.102 50.971 9.408 1.00 29.44 292 ARG A CA 1
ATOM 2351 C C . ARG A 1 292 ? -5.145 51.482 7.970 1.00 29.44 292 ARG A C 1
ATOM 2353 O O . ARG A 1 292 ? -4.972 52.677 7.788 1.00 29.44 292 ARG A O 1
ATOM 2360 N N . LEU A 1 293 ? -5.572 50.647 7.024 1.00 29.06 293 LEU A N 1
ATOM 2361 C CA . LEU A 1 293 ? -6.438 51.079 5.922 1.00 29.06 293 LEU A CA 1
ATOM 2362 C C . LEU A 1 293 ? -7.262 49.890 5.407 1.00 29.06 293 LEU A C 1
ATOM 2364 O O . LEU A 1 293 ? -6.748 48.834 5.051 1.00 29.06 293 LEU A O 1
ATOM 2368 N N . ARG A 1 294 ? -8.582 50.075 5.472 1.00 28.39 294 ARG A N 1
ATOM 2369 C CA . ARG A 1 294 ? -9.627 49.238 4.872 1.00 28.39 294 ARG A CA 1
ATOM 2370 C C . ARG A 1 294 ? -9.687 49.554 3.376 1.00 28.39 294 ARG A C 1
ATOM 2372 O O . ARG A 1 294 ? -9.500 50.712 3.048 1.00 28.39 294 ARG A O 1
ATOM 2379 N N . HIS A 1 295 ? -10.064 48.591 2.529 1.00 27.50 295 HIS A N 1
ATOM 2380 C CA . HIS A 1 295 ? -11.063 48.782 1.461 1.00 27.50 295 HIS A CA 1
ATOM 2381 C C . HIS A 1 295 ? -11.427 47.441 0.776 1.00 27.50 295 HIS A C 1
ATOM 2383 O O . HIS A 1 295 ? -10.603 46.763 0.174 1.00 27.50 295 HIS A O 1
ATOM 2389 N N . ARG A 1 296 ? -12.704 47.070 0.897 1.00 28.41 296 ARG A N 1
ATOM 2390 C CA . ARG A 1 296 ? -13.570 46.385 -0.094 1.00 28.41 296 ARG A CA 1
ATOM 2391 C C . ARG A 1 296 ? -14.679 47.421 -0.429 1.00 28.41 296 ARG A C 1
ATOM 2393 O O . ARG A 1 296 ? -14.791 48.350 0.381 1.00 28.41 296 ARG A O 1
ATOM 2400 N N . PRO A 1 297 ? -15.528 47.320 -1.482 1.00 39.59 297 PRO A N 1
ATOM 2401 C CA . PRO A 1 297 ? -16.034 46.094 -2.126 1.00 39.59 297 PRO A CA 1
ATOM 2402 C C . PRO A 1 297 ? -16.278 46.191 -3.658 1.00 39.59 297 PRO A C 1
ATOM 2404 O O . PRO A 1 297 ? -16.052 47.220 -4.280 1.00 39.59 297 PRO A O 1
ATOM 2407 N N . GLY A 1 298 ? -16.798 45.113 -4.257 1.00 26.86 298 GLY A N 1
ATOM 2408 C CA . GLY A 1 298 ? -17.359 45.116 -5.612 1.00 26.86 298 GLY A CA 1
ATOM 2409 C C . GLY A 1 298 ? -18.099 43.812 -5.913 1.00 26.86 298 GLY A C 1
ATOM 2410 O O . GLY A 1 298 ? -17.484 42.804 -6.238 1.00 26.86 298 GLY A O 1
ATOM 2411 N N . SER A 1 299 ? -19.416 43.825 -5.723 1.00 27.92 299 SER A N 1
ATOM 2412 C CA . SER A 1 299 ? -20.378 42.754 -6.008 1.00 27.92 299 SER A CA 1
ATOM 2413 C C . SER A 1 299 ? -20.996 42.927 -7.396 1.00 27.92 299 SER A C 1
ATOM 2415 O O . SER A 1 299 ? -21.362 44.049 -7.730 1.00 27.92 299 SER A O 1
ATOM 2417 N N . LEU A 1 300 ? -21.260 41.838 -8.125 1.00 28.67 300 LEU A N 1
ATOM 2418 C CA . LEU A 1 300 ? -22.294 41.812 -9.167 1.00 28.67 300 LEU A CA 1
ATOM 2419 C C . LEU A 1 300 ? -22.944 40.421 -9.252 1.00 28.67 300 LEU A C 1
ATOM 2421 O O . LEU A 1 300 ? -22.292 39.401 -9.451 1.00 28.67 300 LEU A O 1
ATOM 2425 N N . LEU A 1 301 ? -24.257 40.433 -9.031 1.00 29.94 301 LEU A N 1
ATOM 2426 C CA . LEU A 1 301 ? -25.240 39.355 -9.116 1.00 29.94 301 LEU A CA 1
ATOM 2427 C C . LEU A 1 301 ? -26.025 39.514 -10.427 1.00 29.94 301 LEU A C 1
ATOM 2429 O O . LEU A 1 301 ? -26.429 40.636 -10.726 1.00 29.94 301 LEU A O 1
ATOM 2433 N N . ARG A 1 302 ? -26.344 38.405 -11.114 1.00 28.19 302 ARG A N 1
ATOM 2434 C CA . ARG A 1 302 ? -27.626 38.090 -11.813 1.00 28.19 302 ARG A CA 1
ATOM 2435 C C . ARG A 1 302 ? -27.458 36.739 -12.538 1.00 28.19 302 ARG A C 1
ATOM 2437 O O . ARG A 1 302 ? -26.502 36.573 -13.275 1.00 28.19 302 ARG A O 1
ATOM 2444 N N . ARG A 1 303 ? -28.141 35.666 -12.113 1.00 28.17 303 ARG A N 1
ATOM 2445 C CA . ARG A 1 303 ? -29.537 35.213 -12.366 1.00 28.17 303 ARG A CA 1
ATOM 2446 C C . ARG A 1 303 ? -29.693 34.354 -13.642 1.00 28.17 303 ARG A C 1
ATOM 2448 O O . ARG A 1 303 ? -29.639 34.880 -14.738 1.00 28.17 303 ARG A O 1
ATOM 2455 N N . LEU A 1 304 ? -29.969 33.063 -13.396 1.00 26.91 304 LEU A N 1
ATOM 2456 C CA . LEU A 1 304 ? -31.005 32.176 -13.969 1.00 26.91 304 LEU A CA 1
ATOM 2457 C C . LEU A 1 304 ? -31.211 32.093 -15.497 1.00 26.91 304 LEU A C 1
ATOM 2459 O O . LEU A 1 304 ? -31.682 33.040 -16.113 1.00 26.91 304 LEU A O 1
ATOM 2463 N N . SER A 1 305 ? -31.107 30.872 -16.035 1.00 25.19 305 SER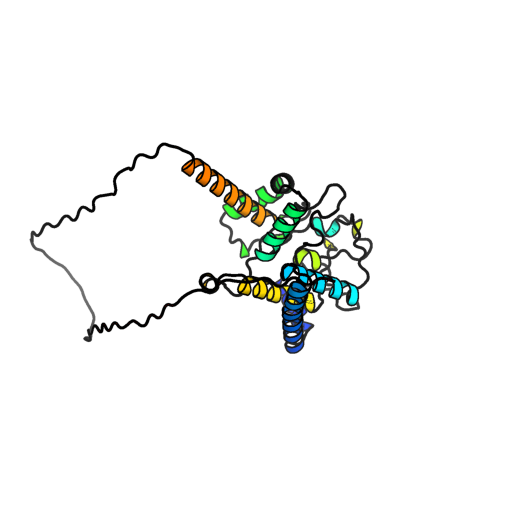 A N 1
ATOM 2464 C CA . SER A 1 305 ? -32.143 30.280 -16.906 1.00 25.19 305 SER A CA 1
ATOM 2465 C C . SER A 1 305 ? -32.029 28.746 -16.944 1.00 25.19 305 SER A C 1
ATOM 2467 O O . SER A 1 305 ? -30.937 28.183 -16.912 1.00 25.19 305 SER A O 1
ATOM 2469 N N . CYS A 1 306 ? -33.189 28.086 -16.936 1.00 25.31 306 CYS A N 1
ATOM 2470 C CA . CYS A 1 306 ? -33.392 26.644 -17.051 1.00 25.31 306 CYS A CA 1
ATOM 2471 C C . CYS A 1 306 ? -33.780 26.255 -18.491 1.00 25.31 306 CYS A C 1
ATOM 2473 O O . CYS A 1 306 ? -34.530 26.996 -19.119 1.00 25.31 306 CYS A O 1
ATOM 2475 N N . ALA A 1 307 ? -33.418 25.013 -18.859 1.00 27.09 307 ALA A N 1
ATOM 2476 C CA . ALA A 1 307 ? -34.056 24.095 -19.831 1.00 27.09 307 ALA A CA 1
ATOM 2477 C C . ALA A 1 307 ? -33.879 24.373 -21.352 1.00 27.09 307 ALA A C 1
ATOM 2479 O O . ALA A 1 307 ? -33.573 25.505 -21.711 1.00 27.09 307 ALA A O 1
ATOM 2480 N N . PRO A 1 308 ? -34.102 23.383 -22.265 1.00 35.34 308 PRO A N 1
ATOM 2481 C CA . PRO A 1 308 ? -34.605 22.014 -22.061 1.00 35.34 308 PRO A CA 1
ATOM 2482 C C . PRO A 1 308 ? -33.808 20.874 -22.747 1.00 35.34 308 PRO A C 1
ATOM 2484 O O . PRO A 1 308 ? -32.823 21.066 -23.452 1.00 35.34 308 PRO A O 1
ATOM 2487 N N . ALA A 1 309 ? -34.296 19.656 -22.495 1.00 31.27 309 ALA A N 1
ATOM 2488 C CA . ALA A 1 309 ? -33.896 18.379 -23.070 1.00 31.27 309 ALA A CA 1
ATOM 2489 C C . ALA A 1 309 ? -34.131 18.275 -24.589 1.00 31.27 309 ALA A C 1
ATOM 2491 O O . ALA A 1 309 ? -35.155 18.732 -25.093 1.00 31.27 309 ALA A O 1
ATOM 2492 N N . ALA A 1 310 ? -33.252 17.543 -25.279 1.00 32.88 310 ALA A N 1
ATOM 2493 C CA . ALA A 1 310 ? -33.490 17.031 -26.625 1.00 32.88 310 ALA A CA 1
ATOM 2494 C C . ALA A 1 310 ? -33.456 15.493 -26.610 1.00 32.88 310 ALA A C 1
ATOM 2496 O O . ALA A 1 310 ? -32.432 14.874 -26.322 1.00 32.88 310 ALA A O 1
ATOM 2497 N N . ARG A 1 311 ? -34.615 14.893 -26.899 1.00 32.31 311 ARG A N 1
ATOM 2498 C CA . ARG A 1 311 ? -34.782 13.521 -27.394 1.00 32.31 311 ARG A CA 1
ATOM 2499 C C . ARG A 1 311 ? -34.854 13.579 -28.918 1.00 32.31 311 ARG A C 1
ATOM 2501 O O . ARG A 1 311 ? -35.613 14.399 -29.412 1.00 32.31 311 ARG A O 1
ATOM 2508 N N . LEU A 1 312 ? -34.204 12.633 -29.588 1.00 31.98 312 LEU A N 1
ATOM 2509 C CA . LEU A 1 312 ? -34.509 12.028 -30.901 1.00 31.98 312 LEU A CA 1
ATOM 2510 C C . LEU A 1 312 ? -33.773 10.662 -30.824 1.00 31.98 312 LEU A C 1
ATOM 2512 O O . LEU A 1 312 ? -32.583 10.671 -30.532 1.00 31.98 312 LEU A O 1
ATOM 2516 N N . ARG A 1 313 ? -34.392 9.464 -30.737 1.00 35.38 313 ARG A N 1
ATOM 2517 C CA . ARG A 1 313 ? -35.194 8.709 -31.737 1.00 35.38 313 ARG A CA 1
ATOM 2518 C C . ARG A 1 313 ? -34.616 8.925 -33.140 1.00 35.38 313 ARG A C 1
ATOM 2520 O O . ARG A 1 313 ? -34.599 10.063 -33.578 1.00 35.38 313 ARG A O 1
ATOM 2527 N N . THR A 1 314 ? -34.097 7.935 -33.852 1.00 46.28 314 THR A N 1
ATOM 2528 C CA . THR A 1 314 ? -34.492 6.526 -34.046 1.00 46.28 314 THR A CA 1
ATOM 2529 C C . THR A 1 314 ? -33.274 5.655 -34.289 1.00 46.28 314 THR A C 1
ATOM 2531 O O . THR A 1 314 ? -32.344 6.165 -34.948 1.00 46.28 314 THR A O 1
#

Organism: Nitrospina gracilis (strain 3/211) (NCBI:txid1266370)

Secondary structure (DSSP, 8-state):
-----B-TTS-EEET---HHHHHHHHHHHS-HHHHHHHHHHHHHHHHHHHHHHT--HHHHHHHHHHHHHHHHSPPP---TT--GGGGS--EE-HHHHHHHHHHHHHTT--HHHHHHHHHHHHHHHHHHHHTT--GGGS-HHHHTTTSPPTTB-TTS-BTTGGG--HHHHHEE--GGGGG---GGGPEEE--HHHHHHHHHHHHHHHHHS-TTTGGG--SS---EEHHHHHHHHHHHHHHHHHHHHHHH--------PPP-------------------------------------------------------